Protein AF-0000000080321547 (afdb_homodimer)

Solvent-accessible surface area (backbone atoms only — not comparable to full-atom values): 13931 Å² total; per-residue (Å²): 116,71,63,66,52,48,57,56,49,48,51,50,41,51,53,38,43,74,72,59,20,38,50,45,37,37,44,53,57,78,66,74,83,50,62,57,39,46,29,43,34,13,52,46,83,52,36,40,28,28,42,71,49,80,40,79,66,74,61,47,76,42,50,41,68,59,52,48,34,37,42,53,39,10,60,38,35,50,32,43,44,32,38,34,40,32,38,67,98,50,69,59,24,38,32,48,70,86,73,50,41,78,50,96,67,25,30,35,43,37,81,90,49,47,79,74,27,30,42,67,73,52,58,64,43,52,62,60,53,68,76,100,116,72,62,66,52,48,57,55,50,49,51,50,41,52,52,39,42,75,72,59,20,38,52,46,36,37,44,53,57,77,66,73,82,49,62,56,39,46,31,43,34,12,52,47,81,54,36,39,28,29,42,72,48,77,38,79,65,74,61,46,76,42,49,40,66,59,53,49,35,39,43,53,38,12,61,37,35,50,32,42,43,31,39,35,41,32,38,69,99,49,69,59,24,36,33,49,71,86,74,50,40,79,51,96,68,24,31,34,43,37,81,89,48,46,80,73,27,28,43,68,72,52,58,65,42,51,63,58,53,70,74,99

InterPro domains:
  IPR002732 Holliday junction resolvase Hjc [PF01870] (7-98)
  IPR011335 Restriction endonuclease type II-like [SSF52980] (5-98)
  IPR011856 tRNA endonuclease-like domain superfamily [G3DSA:3.40.1350.10] (1-132)
  IPR014428 Crossover junction endodeoxyribonuclease Hjc, archaeal [MF_01490] (1-132)
  IPR014428 Crossover junction endodeoxyribonuclease Hjc, archaeal [NF040854] (1-131)
  IPR014428 Crossover junction endodeoxyribonuclease Hjc, archaeal [PIRSF004985] (1-130)
  IPR014428 Crossover junction endodeoxyribonuclease Hjc, archaeal [PTHR39651] (2-131)
  IPR014428 Crossover junction endodeoxyribonuclease Hjc, archaeal [cd00523] (1-109)

Nearest PDB structures (foldseek):
  2wcz-assembly1_A  TM=9.826E-01  e=3.244E-17  Archaeoglobus fulgidus
  2wcw-assembly2_C  TM=9.677E-01  e=1.811E-16  Archaeoglobus fulgidus
  2wcw-assembly1_B  TM=9.809E-01  e=4.101E-15  Archaeoglobus fulgidus
  2wcz-assembly1_B  TM=9.863E-01  e=4.101E-15  Archaeoglobus fulgidus
  2eo0-assembly2_A  TM=8.687E-01  e=7.444E-11  Sulfurisphaera tokodaii str. 7

Secondary structure (DSSP, 8-state):
-HHHHHHHHHHHHHHHHHTT-EEEEBTTTTTSSS---SEEEE-SS-EEEEEEEEESSSPEEEEHHHHHHHHHHHHHHT-EEEEEEEETTS--EEEEGGGSEE-SSEEEE-HHHHTTSBPHHHHHHHHHHHT-/-HHHHHHHHHHHHHHHHHTT-EEEEBTTTTTSSS---SEEEE-SS-EEEEEEEEESSSPEEEEHHHHHHHHHHHHHHT-EEEEEEEETTS--EEEEGGGSEE-SSEEEE-HHHHTTSBPHHHHHHHHHHHT-

Radius of gyration: 19.24 Å; Cα contacts (8 Å, |Δi|>4): 500; chains: 2; bounding box: 36×57×46 Å

pLDDT: mean 90.53, std 13.88, range [32.72, 98.62]

Organism: NCBI:txid113653

Foldseek 3Di:
DVVVVVVVLVVVCVVLVVVQKHKDADPCQVHPPAQAAGMWIDNPQAIEREHEDEDAADKDDDFQVNQVRQVVVCVVVVHFYWYWYHYPPDAIFIDGPVLFDADPGHTIDGPVRRVVGDHPVCVVCVVVVVVD/DVVVVVVVLVVVCVVLVVVQKHKDADPCQVHPPAQAAGMWIDNPQAIEREHEDEDAADKDDDFQVNQVRQVVVCVVVVHFYWYWYHYPPDAIFIDGPVLFDADPGHTIDGPVRRVVGDHPVCVVCVVVVVVD

Structure (mmCIF, N/CA/C/O backbone):
data_AF-0000000080321547-model_v1
#
loop_
_entity.id
_entity.type
_entity.pdbx_description
1 polymer 'Crossover junction endodeoxyribonuclease Hjc'
#
loop_
_atom_site.group_PDB
_atom_site.id
_atom_site.type_symbol
_atom_site.label_atom_id
_atom_site.label_alt_id
_atom_site.label_comp_id
_atom_site.label_asym_id
_atom_site.label_entity_id
_atom_site.label_seq_id
_atom_site.pdbx_PDB_ins_code
_atom_site.Cartn_x
_atom_site.Cartn_y
_atom_site.Cartn_z
_atom_site.occupancy
_atom_site.B_iso_or_equiv
_atom_site.auth_seq_id
_atom_site.auth_comp_id
_atom_site.auth_asym_id
_atom_site.auth_atom_id
_atom_site.pdbx_PDB_model_num
ATOM 1 N N . MET A 1 1 ? -14.477 17.516 -5.941 1 32.72 1 MET A N 1
ATOM 2 C CA . MET A 1 1 ? -13.68 17.453 -4.715 1 32.72 1 MET A CA 1
ATOM 3 C C . MET A 1 1 ? -12.773 16.234 -4.703 1 32.72 1 MET A C 1
ATOM 5 O O . MET A 1 1 ? -11.617 16.312 -4.281 1 32.72 1 MET A O 1
ATOM 9 N N . LYS A 1 2 ? -13.164 15.109 -5.328 1 50.62 2 LYS A N 1
ATOM 10 C CA . LYS A 1 2 ? -12.438 13.844 -5.398 1 50.62 2 LYS A CA 1
ATOM 11 C C . LYS A 1 2 ? -11.203 13.969 -6.281 1 50.62 2 LYS A C 1
ATOM 13 O O . LYS A 1 2 ? -10.117 13.516 -5.91 1 50.62 2 LYS A O 1
ATOM 18 N N . ARG A 1 3 ? -11.406 14.695 -7.184 1 52.16 3 ARG A N 1
ATOM 19 C CA . ARG A 1 3 ? -10.391 14.812 -8.227 1 52.16 3 ARG A CA 1
ATOM 20 C C . ARG A 1 3 ? -9.203 15.648 -7.746 1 52.16 3 ARG A C 1
ATOM 22 O O . ARG A 1 3 ? -8.055 15.336 -8.047 1 52.16 3 ARG A O 1
ATOM 29 N N . LYS A 1 4 ? -9.516 16.812 -7.121 1 53.19 4 LYS A N 1
ATOM 30 C CA . LYS A 1 4 ? -8.445 17.688 -6.621 1 53.19 4 LYS A CA 1
ATOM 31 C C . LYS A 1 4 ? -7.562 16.938 -5.621 1 53.19 4 LYS A C 1
ATOM 33 O O . LYS A 1 4 ? -6.34 17.094 -5.641 1 53.19 4 LYS A O 1
ATOM 38 N N . GLY A 1 5 ? -8.094 16.047 -4.965 1 68 5 GLY A N 1
ATOM 39 C CA . GLY A 1 5 ? -7.363 15.25 -3.998 1 68 5 GLY A CA 1
ATOM 40 C C . GLY A 1 5 ? -6.383 14.289 -4.641 1 68 5 GLY A C 1
ATOM 41 O O . GLY A 1 5 ? -5.258 14.125 -4.16 1 68 5 GLY A O 1
ATOM 42 N N . ILE A 1 6 ? -6.738 14.016 -5.887 1 74.5 6 ILE A N 1
ATOM 43 C CA . ILE A 1 6 ? -5.91 13.023 -6.559 1 74.5 6 ILE A CA 1
ATOM 44 C C . ILE A 1 6 ? -4.621 13.672 -7.059 1 74.5 6 ILE A C 1
ATOM 46 O O . ILE A 1 6 ? -3.543 13.078 -6.973 1 74.5 6 ILE A O 1
ATOM 50 N N . ARG A 1 7 ? -4.637 14.875 -7.488 1 83.5 7 ARG A N 1
ATOM 51 C CA . ARG A 1 7 ? -3.461 15.57 -8 1 83.5 7 ARG A CA 1
ATOM 52 C C . ARG A 1 7 ? -2.422 15.773 -6.906 1 83.5 7 ARG A C 1
ATOM 54 O O . ARG A 1 7 ? -1.23 15.547 -7.125 1 83.5 7 ARG A O 1
ATOM 61 N N . PHE A 1 8 ? -2.939 16.188 -5.793 1 88.19 8 PHE A N 1
ATOM 62 C CA . PHE A 1 8 ? -2.016 16.469 -4.699 1 88.19 8 PHE A CA 1
ATOM 63 C C . PHE A 1 8 ? -1.445 15.18 -4.133 1 88.19 8 PHE A C 1
ATOM 65 O O . PHE A 1 8 ? -0.29 15.133 -3.705 1 88.19 8 PHE A O 1
ATOM 72 N N . GLU A 1 9 ? -2.248 14.133 -4.211 1 88.31 9 GLU A N 1
ATOM 73 C CA . GLU A 1 9 ? -1.729 12.828 -3.799 1 88.31 9 GLU A CA 1
ATOM 74 C C . GLU A 1 9 ? -0.625 12.352 -4.742 1 88.31 9 GLU A C 1
ATOM 76 O O . GLU A 1 9 ? 0.383 11.805 -4.293 1 88.31 9 GLU A O 1
ATOM 81 N N . ARG A 1 10 ? -0.776 12.672 -5.953 1 89.88 10 ARG A N 1
ATOM 82 C CA . ARG A 1 10 ? 0.247 12.297 -6.922 1 89.88 10 ARG A CA 1
ATOM 83 C C . ARG A 1 10 ? 1.529 13.086 -6.703 1 89.88 10 ARG A C 1
ATOM 85 O O . ARG A 1 10 ? 2.631 12.555 -6.855 1 89.88 10 ARG A O 1
ATOM 92 N N . GLU A 1 11 ? 1.312 14.344 -6.398 1 91.56 11 GLU A N 1
ATOM 93 C CA . GLU A 1 11 ? 2.467 15.172 -6.066 1 91.56 11 GLU A CA 1
ATOM 94 C C . GLU A 1 11 ? 3.258 14.578 -4.906 1 91.56 11 GLU A C 1
ATOM 96 O O . GLU A 1 11 ? 4.488 14.531 -4.945 1 91.56 11 GLU A O 1
ATOM 101 N N . LEU A 1 12 ? 2.564 14.156 -3.932 1 94.19 12 LEU A N 1
ATOM 102 C CA . LEU A 1 12 ? 3.211 13.57 -2.764 1 94.19 12 LEU A CA 1
ATOM 103 C C . LEU A 1 12 ? 3.893 12.258 -3.123 1 94.19 12 LEU A C 1
ATOM 105 O O . LEU A 1 12 ? 5.004 11.984 -2.662 1 94.19 12 LEU A O 1
ATOM 109 N N . ILE A 1 13 ? 3.297 11.484 -3.967 1 95.38 13 ILE A N 1
ATOM 110 C CA . ILE A 1 13 ? 3.861 10.227 -4.426 1 95.38 13 ILE A CA 1
ATOM 111 C C . ILE A 1 13 ? 5.191 10.477 -5.129 1 95.38 13 ILE A C 1
ATOM 113 O O . ILE A 1 13 ? 6.191 9.812 -4.844 1 95.38 13 ILE A O 1
ATOM 117 N N . HIS A 1 14 ? 5.184 11.438 -5.953 1 95.44 14 HIS A N 1
ATOM 118 C CA . HIS A 1 14 ? 6.402 11.789 -6.668 1 95.44 14 HIS A CA 1
ATOM 119 C C . HIS A 1 14 ? 7.504 12.211 -5.703 1 95.44 14 HIS A C 1
ATOM 121 O O . HIS A 1 14 ? 8.656 11.797 -5.84 1 95.44 14 HIS A O 1
ATOM 127 N N . ALA A 1 15 ? 7.109 13.047 -4.781 1 95.56 15 ALA A N 1
ATOM 128 C CA . ALA A 1 15 ? 8.078 13.539 -3.809 1 95.56 15 ALA A CA 1
ATOM 129 C C . ALA A 1 15 ? 8.672 12.398 -2.992 1 95.56 15 ALA A C 1
ATOM 131 O O . ALA A 1 15 ? 9.875 12.391 -2.699 1 95.56 15 ALA A O 1
ATOM 132 N N . LEU A 1 16 ? 7.887 11.453 -2.619 1 96.38 16 LEU A N 1
ATOM 133 C CA . LEU A 1 16 ? 8.344 10.312 -1.834 1 96.38 16 LEU A CA 1
ATOM 134 C C . LEU A 1 16 ? 9.312 9.453 -2.641 1 96.38 16 LEU A C 1
ATOM 136 O O . LEU A 1 16 ? 10.375 9.07 -2.141 1 96.38 16 LEU A O 1
ATOM 140 N N . TRP A 1 17 ? 9 9.211 -3.867 1 96.56 17 TRP A N 1
ATOM 141 C CA . TRP A 1 17 ? 9.891 8.453 -4.738 1 96.56 17 TRP A CA 1
ATOM 142 C C . TRP A 1 17 ? 11.219 9.172 -4.93 1 96.56 17 TRP A C 1
ATOM 144 O O . TRP A 1 17 ? 12.281 8.555 -4.914 1 96.56 17 TRP A O 1
ATOM 154 N N . ASP A 1 18 ? 11.117 10.477 -5.062 1 96.06 18 ASP A N 1
ATOM 155 C CA . ASP A 1 18 ? 12.32 11.281 -5.23 1 96.06 18 ASP A CA 1
ATOM 156 C C . ASP A 1 18 ? 13.219 11.195 -4 1 96.06 18 ASP A C 1
ATOM 158 O O . ASP A 1 18 ? 14.438 11.367 -4.098 1 96.06 18 ASP A O 1
ATOM 162 N N . GLU A 1 19 ? 12.609 10.906 -2.879 1 95.69 19 GLU A N 1
ATOM 163 C CA . GLU A 1 19 ? 13.352 10.812 -1.626 1 95.69 19 GLU A CA 1
ATOM 164 C C . GLU A 1 19 ? 13.773 9.375 -1.338 1 95.69 19 GLU A C 1
ATOM 166 O O . GLU A 1 19 ? 14.24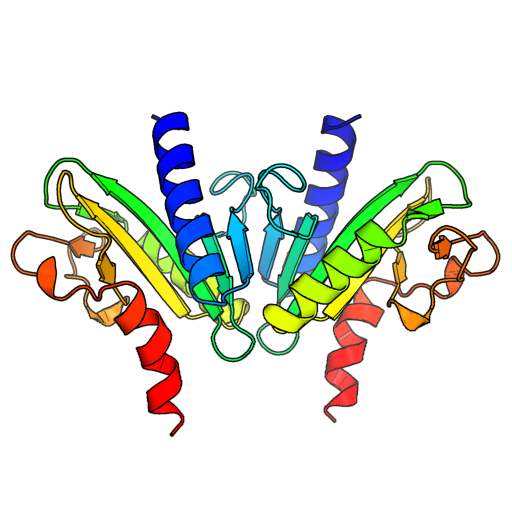2 9.07 -0.239 1 95.69 19 GLU A O 1
ATOM 171 N N . GLY A 1 20 ? 13.469 8.438 -2.289 1 95.38 20 GLY A N 1
ATOM 172 C CA . GLY A 1 20 ? 13.953 7.07 -2.162 1 95.38 20 GLY A CA 1
ATOM 173 C C . GLY A 1 20 ? 12.953 6.141 -1.507 1 95.38 20 GLY A C 1
ATOM 174 O O . GLY A 1 20 ? 13.312 5.059 -1.041 1 95.38 20 GLY A O 1
ATOM 175 N N . PHE A 1 21 ? 11.734 6.609 -1.396 1 97.19 21 PHE A N 1
ATOM 176 C CA . PHE A 1 21 ? 10.672 5.754 -0.881 1 97.19 21 PHE A CA 1
ATOM 177 C C . PHE A 1 21 ? 9.828 5.191 -2.021 1 97.19 21 PHE A C 1
ATOM 179 O O . PHE A 1 21 ? 9.422 5.93 -2.922 1 97.19 21 PHE A O 1
ATOM 186 N N . ALA A 1 22 ? 9.625 3.906 -2.012 1 97.56 22 ALA A N 1
ATOM 187 C CA . ALA A 1 22 ? 8.531 3.385 -2.834 1 97.56 22 ALA A CA 1
ATOM 188 C C . ALA A 1 22 ? 7.176 3.754 -2.244 1 97.56 22 ALA A C 1
ATOM 190 O O . ALA A 1 22 ? 6.977 3.676 -1.028 1 97.56 22 ALA A O 1
ATOM 191 N N . ALA A 1 23 ? 6.277 4.1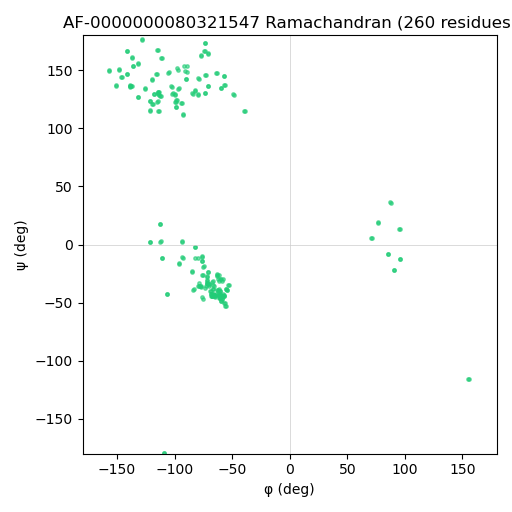76 -3.09 1 97.12 23 ALA A N 1
ATOM 192 C CA . ALA A 1 23 ? 5.004 4.691 -2.588 1 97.12 23 ALA A CA 1
ATOM 193 C C . ALA A 1 23 ? 3.863 4.363 -3.547 1 97.12 23 ALA A C 1
ATOM 195 O O . ALA A 1 23 ? 4.043 4.379 -4.766 1 97.12 23 ALA A O 1
ATOM 196 N N . ILE A 1 24 ? 2.682 4.082 -2.941 1 95.81 24 ILE A N 1
ATOM 197 C CA . ILE A 1 24 ? 1.495 3.857 -3.76 1 95.81 24 ILE A CA 1
ATOM 198 C C . ILE A 1 24 ? 0.304 4.598 -3.154 1 95.81 24 ILE A C 1
ATOM 200 O O . ILE A 1 24 ? 0.281 4.867 -1.952 1 95.81 24 ILE A O 1
ATOM 204 N N . ARG A 1 25 ? -0.615 4.922 -4.055 1 94.75 25 ARG A N 1
ATOM 205 C CA . ARG A 1 25 ? -1.909 5.426 -3.605 1 94.75 25 ARG A CA 1
ATOM 206 C C . ARG A 1 25 ? -2.902 4.285 -3.408 1 94.75 25 ARG A C 1
ATOM 208 O O . ARG A 1 25 ? -2.945 3.348 -4.211 1 94.75 25 ARG A O 1
ATOM 215 N N . SER A 1 26 ? -3.695 4.422 -2.406 1 93.19 26 SER A N 1
ATOM 216 C CA . SER A 1 26 ? -4.723 3.42 -2.148 1 93.19 26 SER A CA 1
ATOM 217 C C . SER A 1 26 ? -5.93 3.615 -3.062 1 93.19 26 SER A C 1
ATOM 219 O O . SER A 1 26 ? -6.449 4.727 -3.178 1 93.19 26 SER A O 1
ATOM 221 N N . ALA A 1 27 ? -6.301 2.498 -3.703 1 87.88 27 ALA A N 1
ATOM 222 C CA . ALA A 1 27 ? -7.539 2.535 -4.473 1 87.88 27 ALA A CA 1
ATOM 223 C C . ALA A 1 27 ? -8.75 2.32 -3.572 1 87.88 27 ALA A C 1
ATOM 225 O O . ALA A 1 27 ? -8.789 1.366 -2.793 1 87.88 27 ALA A O 1
ATOM 226 N N . GLY A 1 28 ? -9.695 3.109 -3.713 1 74.62 28 GLY A N 1
ATOM 227 C CA . GLY A 1 28 ? -10.945 2.928 -2.992 1 74.62 28 GLY A CA 1
ATOM 228 C C . GLY A 1 28 ? -10.859 3.348 -1.536 1 74.62 28 GLY A C 1
ATOM 229 O O . GLY A 1 28 ? -11.562 2.797 -0.685 1 74.62 28 GLY A O 1
ATOM 230 N N . SER A 1 29 ? -9.922 4.113 -1.23 1 63.69 29 SER A N 1
ATOM 231 C CA . SER A 1 29 ? -9.812 4.633 0.129 1 63.69 29 SER A CA 1
ATOM 232 C C . SER A 1 29 ? -11.188 5 0.688 1 63.69 29 SER A C 1
ATOM 234 O O . SER A 1 29 ? -11.961 5.703 0.036 1 63.69 29 SER A O 1
ATOM 236 N N . GLY A 1 30 ? -11.594 4.316 1.674 1 61.47 30 GLY A N 1
ATOM 237 C CA . GLY A 1 30 ? -12.867 4.578 2.33 1 61.47 30 GLY A CA 1
ATOM 238 C C . GLY A 1 30 ? -13.992 3.699 1.818 1 61.47 30 GLY A C 1
ATOM 239 O O . GLY A 1 30 ? -15.062 3.625 2.436 1 61.47 30 GLY A O 1
ATOM 240 N N . SER A 1 31 ? -13.68 2.998 0.639 1 68 31 SER A N 1
ATOM 241 C CA . SER A 1 31 ? -14.812 2.283 0.061 1 68 31 SER A CA 1
ATOM 242 C C . SER A 1 31 ? -14.641 0.773 0.187 1 68 31 SER A C 1
ATOM 244 O O . SER A 1 31 ? -15.57 0.011 -0.062 1 68 31 SER A O 1
ATOM 246 N N . SER A 1 32 ? -13.523 0.263 0.535 1 68.88 32 SER A N 1
ATOM 247 C CA . SER A 1 32 ? -13.219 -1.164 0.545 1 68.88 32 SER A CA 1
ATOM 248 C C . SER A 1 32 ? -13.859 -1.857 1.742 1 68.88 32 SER A C 1
ATOM 250 O O . SER A 1 32 ? -13.977 -3.084 1.768 1 68.88 32 SER A O 1
ATOM 252 N N . GLY A 1 33 ? -14.32 -1.104 2.711 1 84.69 33 GLY A N 1
ATOM 253 C CA . GLY A 1 33 ? -14.812 -1.657 3.961 1 84.69 33 GLY A CA 1
ATOM 254 C C . GLY A 1 33 ? -13.719 -1.904 4.98 1 84.69 33 GLY A C 1
ATOM 255 O O . GLY A 1 33 ? -14 -2.318 6.109 1 84.69 33 GLY A O 1
ATOM 256 N N . TYR A 1 34 ? -12.484 -1.727 4.496 1 93.31 34 TYR A N 1
ATOM 257 C CA . TYR A 1 34 ? -11.344 -1.855 5.398 1 93.31 34 TYR A CA 1
ATOM 258 C C . TYR A 1 34 ? -10.609 -0.529 5.539 1 93.31 34 TYR A C 1
ATOM 260 O O . TYR A 1 34 ? -10.602 0.29 4.617 1 93.31 34 TYR A O 1
ATOM 268 N N . PRO A 1 35 ? -10.078 -0.328 6.711 1 94.62 35 PRO A N 1
ATOM 269 C CA . PRO A 1 35 ? -9.258 0.875 6.863 1 94.62 35 PRO A CA 1
ATOM 270 C C . PRO A 1 35 ? -8.109 0.934 5.859 1 94.62 35 PRO A C 1
ATOM 272 O O . PRO A 1 35 ? -7.504 -0.095 5.539 1 94.62 35 PRO A O 1
ATOM 275 N N . SER A 1 36 ? -7.879 2.035 5.297 1 95.19 36 SER A N 1
ATOM 276 C CA . SER A 1 36 ? -6.77 2.248 4.371 1 95.19 36 SER A CA 1
ATOM 277 C C . SER A 1 36 ? -6.297 3.697 4.402 1 95.19 36 SER A C 1
ATOM 279 O O . SER A 1 36 ? -7.109 4.621 4.453 1 95.19 36 SER A O 1
ATOM 281 N N . PRO A 1 37 ? -5.035 3.896 4.41 1 96.88 37 PRO A N 1
ATOM 282 C CA . PRO A 1 37 ? -4.527 5.254 4.199 1 96.88 37 PRO A CA 1
ATOM 283 C C . PRO A 1 37 ? -4.66 5.715 2.748 1 96.88 37 PRO A C 1
ATOM 285 O O . PRO A 1 37 ? -5.059 4.93 1.883 1 96.88 37 PRO A O 1
ATOM 288 N N . ASP A 1 38 ? -4.348 6.965 2.539 1 95.25 38 ASP A N 1
ATOM 289 C CA . ASP A 1 38 ? -4.34 7.477 1.172 1 95.25 38 ASP A CA 1
ATOM 290 C C . ASP A 1 38 ? -3.084 7.031 0.426 1 95.25 38 ASP A C 1
ATOM 292 O O . ASP A 1 38 ? -3.137 6.742 -0.771 1 95.25 38 ASP A O 1
ATOM 296 N N . ILE A 1 39 ? -1.988 6.984 1.175 1 96.38 39 ILE A N 1
ATOM 297 C CA . ILE A 1 39 ? -0.687 6.668 0.595 1 96.38 39 ILE A CA 1
ATOM 298 C C . ILE A 1 39 ? 0.078 5.73 1.523 1 96.38 39 ILE A C 1
ATOM 300 O O . ILE A 1 39 ? 0.075 5.914 2.744 1 96.38 39 ILE A O 1
ATOM 304 N N . LEU A 1 40 ? 0.672 4.77 1.014 1 97.69 40 LEU A N 1
ATOM 305 C CA . LEU A 1 40 ? 1.637 3.92 1.701 1 97.69 40 LEU A CA 1
ATOM 306 C C . LEU A 1 40 ? 3.027 4.07 1.093 1 97.69 40 LEU A C 1
ATOM 308 O O . LEU A 1 40 ? 3.182 4.035 -0.13 1 97.69 40 LEU A O 1
ATOM 312 N N . ALA A 1 41 ? 4.023 4.285 1.95 1 97.81 41 ALA A N 1
ATOM 313 C CA . ALA A 1 41 ? 5.383 4.523 1.469 1 97.81 41 ALA A CA 1
ATOM 314 C C . ALA A 1 41 ? 6.41 3.832 2.363 1 97.81 41 ALA A C 1
ATOM 316 O O . ALA A 1 41 ? 6.227 3.756 3.58 1 97.81 41 ALA A O 1
ATOM 317 N N . SER A 1 42 ? 7.496 3.383 1.796 1 98.12 42 SER A N 1
ATOM 318 C CA . SER A 1 42 ? 8.547 2.727 2.57 1 98.12 42 SER A CA 1
ATOM 319 C C . SER A 1 42 ? 9.891 2.809 1.857 1 98.12 42 SER A C 1
ATOM 321 O O . SER A 1 42 ? 9.945 2.82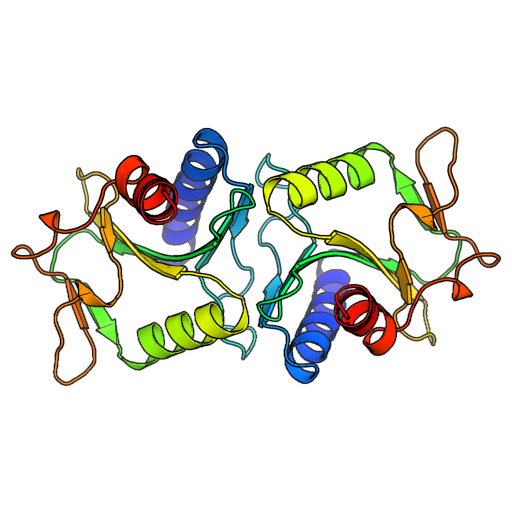4 0.626 1 98.12 42 SER A O 1
ATOM 323 N N . ASN A 1 43 ? 10.922 2.848 2.652 1 97.06 43 ASN A N 1
ATOM 324 C CA . ASN A 1 43 ? 12.273 2.715 2.107 1 97.06 43 ASN A CA 1
ATOM 325 C C . ASN A 1 43 ? 12.93 1.409 2.545 1 97.06 43 ASN A C 1
ATOM 327 O O . ASN A 1 43 ? 14.156 1.3 2.557 1 97.06 43 ASN A O 1
ATOM 331 N N . GLY A 1 44 ? 12.086 0.476 3.008 1 96.31 44 GLY A N 1
ATOM 332 C CA . GLY A 1 44 ? 12.602 -0.804 3.465 1 96.31 44 GLY A CA 1
ATOM 333 C C . GLY A 1 44 ? 12.945 -0.817 4.941 1 96.31 44 GLY A C 1
ATOM 334 O O . GLY A 1 44 ? 13.016 -1.883 5.559 1 96.3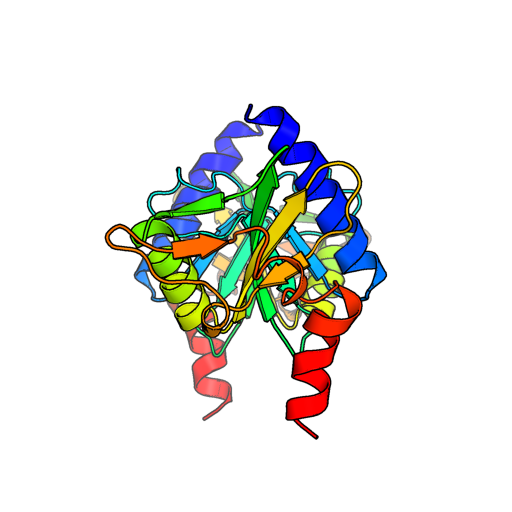1 44 GLY A O 1
ATOM 335 N N . LYS A 1 45 ? 13.172 0.321 5.52 1 94.62 45 LYS A N 1
ATOM 336 C CA . LYS A 1 45 ? 13.477 0.453 6.941 1 94.62 45 LYS A CA 1
ATOM 337 C C . LYS A 1 45 ? 12.297 1.032 7.711 1 94.62 45 LYS A C 1
ATOM 339 O O . LYS A 1 45 ? 11.961 0.559 8.797 1 94.62 45 LYS A O 1
ATOM 344 N N . ILE A 1 46 ? 11.688 2.064 7.086 1 95.38 46 ILE A N 1
ATOM 345 C CA . ILE A 1 46 ? 10.539 2.715 7.695 1 95.38 46 ILE A CA 1
ATOM 346 C C . ILE A 1 46 ? 9.367 2.717 6.711 1 95.38 46 ILE A C 1
ATOM 348 O O . ILE A 1 46 ? 9.547 2.979 5.52 1 95.38 46 ILE A O 1
ATOM 352 N N . THR A 1 47 ? 8.234 2.369 7.211 1 97.88 47 THR A N 1
ATOM 353 C CA . THR A 1 47 ? 7.008 2.41 6.43 1 97.88 47 THR A CA 1
ATOM 354 C C . THR A 1 47 ? 6.047 3.459 6.98 1 97.88 47 THR A C 1
ATOM 356 O O . THR A 1 47 ? 5.809 3.514 8.188 1 97.88 47 THR A O 1
ATOM 359 N N . LEU A 1 48 ? 5.52 4.305 6.102 1 98.31 48 LEU A N 1
ATOM 360 C CA . LEU A 1 48 ? 4.582 5.352 6.492 1 98.31 48 LEU A CA 1
ATOM 361 C C . LEU A 1 48 ? 3.203 5.102 5.891 1 98.31 48 LEU A C 1
ATOM 363 O O . LEU A 1 48 ? 3.086 4.789 4.703 1 98.31 48 LEU A O 1
ATOM 367 N N . ALA A 1 49 ? 2.191 5.133 6.68 1 98.25 49 ALA A N 1
ATOM 368 C CA . ALA A 1 49 ? 0.804 5.246 6.238 1 98.25 49 ALA A CA 1
ATOM 369 C C . ALA A 1 49 ? 0.307 6.684 6.348 1 98.25 49 ALA A C 1
ATOM 371 O O . ALA A 1 49 ? 0.163 7.215 7.449 1 98.25 49 ALA A O 1
ATOM 372 N N . ILE A 1 50 ? -0.048 7.242 5.207 1 97.94 50 ILE A N 1
ATOM 373 C CA . ILE A 1 50 ? -0.228 8.688 5.184 1 97.94 50 ILE A CA 1
ATOM 374 C C . ILE A 1 50 ? -1.67 9.023 4.805 1 97.94 50 ILE A C 1
ATOM 376 O O . ILE A 1 50 ? -2.17 8.562 3.777 1 97.94 50 ILE A O 1
ATOM 380 N N . GLU A 1 51 ? -2.328 9.719 5.68 1 97.12 51 GLU A N 1
ATOM 381 C CA . GLU A 1 51 ? -3.59 10.375 5.355 1 97.12 51 GLU A CA 1
ATOM 382 C C . GLU A 1 51 ? -3.357 11.812 4.898 1 97.12 51 GLU A C 1
ATOM 384 O O . GLU A 1 51 ? -2.932 12.664 5.688 1 97.12 51 GLU A O 1
ATOM 389 N N . ALA A 1 52 ? -3.611 12.078 3.656 1 96.06 52 ALA A N 1
ATOM 390 C CA . ALA A 1 52 ? -3.281 13.375 3.066 1 96.06 52 ALA A CA 1
ATOM 391 C C . ALA A 1 52 ? -4.527 14.242 2.92 1 96.06 52 ALA A C 1
ATOM 393 O O . ALA A 1 52 ? -5.594 13.75 2.549 1 96.06 52 ALA A O 1
ATOM 394 N N . LYS A 1 53 ? -4.406 15.516 3.275 1 94.62 53 LYS A N 1
ATOM 395 C CA . LYS A 1 53 ? -5.484 16.484 3.131 1 94.62 53 LYS A CA 1
ATOM 396 C C . LYS A 1 53 ? -4.953 17.812 2.598 1 94.62 53 LYS A C 1
ATOM 398 O O . LYS A 1 53 ? -3.871 18.266 2.988 1 94.62 53 LYS A O 1
ATOM 403 N N . VAL A 1 54 ? -5.648 18.375 1.688 1 94.25 54 VAL A N 1
AT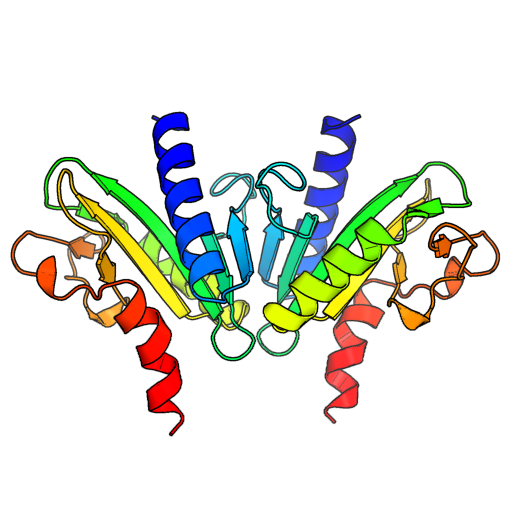OM 404 C CA . VAL A 1 54 ? -5.355 19.719 1.199 1 94.25 54 VAL A CA 1
ATOM 405 C C . VAL A 1 54 ? -6.48 20.672 1.599 1 94.25 54 VAL A C 1
ATOM 407 O O . VAL A 1 54 ? -7.656 20.375 1.396 1 94.25 54 VAL A O 1
ATOM 410 N N . ARG A 1 55 ? -6.055 21.734 2.211 1 94.75 55 ARG A N 1
ATOM 411 C CA . ARG A 1 55 ? -7.027 22.719 2.656 1 94.75 55 ARG A CA 1
ATOM 412 C C . ARG A 1 55 ? -6.594 24.125 2.246 1 94.75 55 ARG A C 1
ATOM 414 O O . ARG A 1 55 ? -5.406 24.375 2.027 1 94.75 55 ARG A O 1
ATOM 421 N N . GLU A 1 56 ? -7.539 24.984 2.152 1 94.81 56 GLU A N 1
ATOM 422 C CA . GLU A 1 56 ? -7.234 26.391 1.898 1 94.81 56 GLU A CA 1
ATOM 423 C C . GLU A 1 56 ? -6.902 27.125 3.193 1 94.81 56 GLU A C 1
ATOM 425 O O . GLU A 1 56 ? -6.055 28.016 3.205 1 94.81 56 GLU A O 1
ATOM 430 N N . LYS A 1 57 ? -7.645 26.766 4.234 1 94.31 57 LYS A N 1
ATOM 431 C CA . LYS A 1 57 ? -7.488 27.469 5.504 1 94.31 57 LYS A CA 1
ATOM 432 C C . LYS A 1 57 ? -7.477 26.484 6.676 1 94.31 57 LYS A C 1
ATOM 434 O O . LYS A 1 57 ? -7.883 25.344 6.531 1 94.31 57 LYS A O 1
ATOM 439 N N . LEU A 1 58 ? -6.957 26.953 7.812 1 95.69 58 LEU A N 1
ATOM 440 C CA . LEU A 1 58 ? -6.957 26.234 9.086 1 95.69 58 LEU A CA 1
ATOM 441 C C . LEU A 1 58 ? -8.109 26.703 9.969 1 95.69 58 LEU A C 1
ATOM 443 O O . LEU A 1 58 ? -8.648 27.797 9.773 1 95.69 58 LEU A O 1
ATOM 447 N N . PRO A 1 59 ? -8.641 25.969 10.828 1 97.5 59 PRO A N 1
ATOM 448 C CA . PRO A 1 59 ? -8.133 24.672 11.289 1 97.5 59 PRO A CA 1
ATOM 449 C C . PRO A 1 59 ? -8.656 23.516 10.453 1 97.5 59 PRO A C 1
ATOM 451 O O . PRO A 1 59 ? -9.688 23.625 9.797 1 97.5 59 PRO A O 1
ATOM 454 N N . LEU A 1 60 ? -7.82 22.406 10.445 1 97.5 60 LEU A N 1
ATOM 455 C CA . LEU A 1 60 ? -8.297 21.109 9.969 1 97.5 60 LEU A CA 1
ATOM 456 C C . LEU A 1 60 ? -8.797 20.266 11.125 1 97.5 60 LEU A C 1
ATOM 458 O O . LEU A 1 60 ? -8.055 20 12.07 1 97.5 60 LEU A O 1
ATOM 462 N N . TYR A 1 61 ? -10.031 19.859 11.062 1 98.12 61 TYR A N 1
ATOM 463 C CA . TYR A 1 61 ? -10.562 18.906 12.023 1 98.12 61 TYR A CA 1
ATOM 464 C C . TYR A 1 61 ? -10.516 17.484 11.469 1 98.12 61 TYR A C 1
ATOM 466 O O . TYR A 1 61 ? -10.859 17.266 10.312 1 98.12 61 TYR A O 1
ATOM 474 N N . ILE A 1 62 ? -10.078 16.578 12.234 1 97.88 62 ILE A N 1
ATOM 475 C CA . ILE A 1 62 ? -10.008 15.172 11.852 1 97.88 62 ILE A CA 1
ATOM 476 C C . ILE A 1 62 ? -10.828 14.328 12.828 1 97.88 62 ILE A C 1
ATOM 478 O O . ILE A 1 62 ? -10.516 14.25 14.016 1 97.88 62 ILE A O 1
ATOM 482 N N . PRO A 1 63 ? -11.852 13.719 12.367 1 97.56 63 PRO A N 1
ATOM 483 C CA . PRO A 1 63 ? -12.656 12.883 13.258 1 97.56 63 PRO A CA 1
ATOM 484 C C . PRO A 1 63 ? -11.844 11.781 13.93 1 97.56 63 PRO A C 1
ATOM 486 O O . PRO A 1 63 ? -10.938 11.211 13.305 1 97.56 63 PRO A O 1
ATOM 489 N N . ALA A 1 64 ? -12.164 11.469 15.109 1 97.94 64 ALA A N 1
ATOM 490 C CA . ALA A 1 64 ? -11.469 10.438 15.883 1 97.94 64 ALA A CA 1
ATOM 491 C C . ALA A 1 64 ? -11.438 9.117 15.117 1 97.94 64 ALA A C 1
ATOM 493 O O . ALA A 1 64 ? -10.422 8.406 15.141 1 97.94 64 ALA A O 1
ATOM 494 N N . GLU A 1 65 ? -12.516 8.812 14.461 1 96.94 65 GLU A N 1
ATOM 495 C CA . GLU A 1 65 ? -12.641 7.547 13.75 1 96.94 65 GLU A CA 1
ATOM 496 C C . GLU A 1 65 ? -11.594 7.438 12.641 1 96.94 65 GLU A C 1
ATOM 498 O O . GLU A 1 65 ? -11.016 6.367 12.422 1 96.94 65 GLU A O 1
ATOM 503 N N . LYS A 1 66 ? -11.336 8.531 11.969 1 96.25 66 LYS A N 1
ATOM 504 C CA . LYS A 1 66 ? -10.352 8.539 10.891 1 96.25 66 LYS A CA 1
ATOM 505 C C . LYS A 1 66 ? -8.945 8.281 11.422 1 96.25 66 LYS A C 1
ATOM 507 O O . LYS A 1 66 ? -8.195 7.5 10.836 1 96.25 66 LYS A O 1
ATOM 512 N N . VAL A 1 67 ? -8.656 8.906 12.484 1 97.94 67 VAL A N 1
ATOM 513 C CA . VAL A 1 67 ? -7.348 8.703 13.102 1 97.94 67 VAL A CA 1
ATOM 514 C C . VAL A 1 67 ? -7.234 7.273 13.617 1 97.94 67 VAL A C 1
ATOM 516 O O . VAL A 1 67 ? -6.199 6.625 13.445 1 97.94 67 VAL A O 1
ATOM 519 N N . ARG A 1 68 ? -8.289 6.789 14.242 1 97.5 68 ARG A N 1
ATOM 520 C CA . ARG A 1 68 ? -8.305 5.426 14.758 1 97.5 68 ARG A CA 1
ATOM 521 C C . ARG A 1 68 ? -8.062 4.414 13.641 1 97.5 68 ARG A C 1
ATOM 523 O O . ARG A 1 68 ? -7.285 3.473 13.805 1 97.5 68 ARG A O 1
ATOM 530 N N . GLU A 1 69 ? -8.719 4.641 12.562 1 97.06 69 GLU A N 1
ATOM 531 C CA . GLU A 1 69 ? -8.562 3.738 11.422 1 97.06 69 GLU A CA 1
ATOM 532 C C . GLU A 1 69 ? -7.137 3.764 10.891 1 97.06 69 GLU A C 1
ATOM 534 O O . GLU A 1 69 ? -6.57 2.719 10.562 1 97.06 69 GLU A O 1
ATOM 539 N N . LEU A 1 70 ? -6.609 4.949 10.789 1 97.94 70 LEU A N 1
ATOM 540 C CA . LEU A 1 70 ? -5.234 5.09 10.32 1 97.94 70 LEU A CA 1
ATOM 541 C C . LEU A 1 70 ? -4.266 4.375 11.258 1 97.94 70 LEU A C 1
ATOM 543 O O . LEU A 1 70 ? -3.363 3.668 10.797 1 97.94 70 LEU A O 1
ATOM 547 N N . VAL A 1 71 ? -4.473 4.547 12.531 1 98.5 71 VAL A N 1
ATOM 548 C CA . VAL A 1 71 ? -3.607 3.943 13.531 1 98.5 71 VAL A CA 1
ATOM 549 C C . VAL A 1 71 ? -3.758 2.424 13.508 1 98.5 71 VAL A C 1
ATOM 551 O O . VAL A 1 71 ? -2.766 1.694 13.555 1 98.5 71 VAL A O 1
ATOM 554 N N . MET A 1 72 ? -4.977 1.987 13.43 1 97.88 72 MET A N 1
ATOM 555 C CA . MET A 1 72 ? -5.227 0.55 13.398 1 97.88 72 MET A CA 1
ATOM 556 C C . MET A 1 72 ? -4.543 -0.091 12.195 1 97.88 72 MET A C 1
ATOM 558 O O . MET A 1 72 ? -3.881 -1.122 12.328 1 97.88 72 MET A O 1
ATOM 562 N N . PHE A 1 73 ? -4.727 0.497 11.023 1 98.19 73 PHE A N 1
ATOM 563 C CA . PHE A 1 73 ? -4.062 0.009 9.82 1 98.19 73 PHE A CA 1
ATOM 564 C C . PHE A 1 73 ? -2.551 -0.016 10.008 1 98.19 73 PHE A C 1
ATOM 566 O O . PHE A 1 73 ? -1.896 -1.014 9.695 1 98.19 73 PHE A O 1
ATOM 573 N N . SER A 1 74 ? -2.09 1.064 10.453 1 98.62 74 SER A N 1
ATOM 574 C CA . SER A 1 74 ? -0.647 1.229 10.602 1 98.62 74 SER A CA 1
ATOM 575 C C . SER A 1 74 ? -0.064 0.175 11.539 1 98.62 74 SER A C 1
ATOM 577 O O . SER A 1 74 ? 0.965 -0.431 11.234 1 98.62 74 SER A O 1
ATOM 579 N N . ASN A 1 75 ? -0.718 -0.022 12.68 1 98.25 75 ASN A N 1
ATOM 580 C CA . ASN A 1 75 ? -0.249 -1.007 13.648 1 98.25 75 ASN A CA 1
ATOM 581 C C . ASN A 1 75 ? -0.231 -2.412 13.055 1 98.25 75 ASN A C 1
ATOM 583 O O . ASN A 1 75 ? 0.742 -3.15 13.219 1 98.25 75 ASN A O 1
ATOM 587 N N . LEU A 1 76 ? -1.224 -2.717 12.375 1 98 76 LEU A N 1
ATOM 588 C CA . LEU A 1 76 ? -1.314 -4.039 11.773 1 98 76 LEU A CA 1
ATOM 589 C C . LEU A 1 76 ? -0.275 -4.203 10.664 1 98 76 LEU A C 1
ATOM 591 O O . LEU A 1 76 ? 0.391 -5.238 10.586 1 98 76 LEU A O 1
ATOM 595 N N . PHE A 1 77 ? -0.106 -3.184 9.852 1 98.31 77 PHE A N 1
ATOM 596 C CA . PHE A 1 77 ? 0.77 -3.229 8.688 1 98.31 77 PHE A CA 1
ATOM 597 C C . PHE A 1 77 ? 2.232 -3.137 9.109 1 98.31 77 PHE A C 1
ATOM 599 O O . PHE A 1 77 ? 3.121 -3.588 8.383 1 98.31 77 PHE A O 1
ATOM 606 N N . GLY A 1 78 ? 2.447 -2.557 10.195 1 97.81 78 GLY A N 1
ATOM 607 C CA . GLY A 1 78 ? 3.803 -2.232 10.609 1 97.81 78 GLY A CA 1
ATOM 608 C C . GLY A 1 78 ? 4.281 -0.893 10.086 1 97.81 78 GLY A C 1
ATOM 609 O O . GLY A 1 78 ? 5.449 -0.749 9.711 1 97.81 78 GLY A O 1
ATOM 610 N N . ALA A 1 79 ? 3.391 0.078 10.016 1 98.31 79 ALA A N 1
ATOM 611 C CA . ALA A 1 79 ? 3.695 1.408 9.492 1 98.31 79 ALA A CA 1
ATOM 612 C C . ALA A 1 79 ? 3.559 2.469 10.586 1 98.31 79 ALA A C 1
ATOM 614 O O . ALA A 1 79 ? 3.086 2.178 11.688 1 98.31 79 ALA A O 1
ATOM 615 N N . LYS A 1 80 ? 4.047 3.598 10.273 1 98.12 80 LYS A N 1
ATOM 616 C CA . LYS A 1 80 ? 3.814 4.77 11.117 1 98.12 80 LYS A CA 1
ATOM 617 C C . LYS A 1 80 ? 2.682 5.625 10.555 1 98.12 80 LYS A C 1
ATOM 619 O O . LYS A 1 80 ? 2.703 6.012 9.383 1 98.12 80 LYS A O 1
ATOM 624 N N . PRO A 1 81 ? 1.687 5.859 11.406 1 98.5 81 PRO A N 1
ATOM 625 C CA . PRO A 1 81 ? 0.597 6.727 10.945 1 98.5 81 PRO A CA 1
ATOM 626 C C . PRO A 1 81 ? 0.999 8.195 10.891 1 98.5 81 PRO A C 1
ATOM 628 O O . PRO A 1 81 ? 1.539 8.734 11.859 1 98.5 81 PRO A O 1
ATOM 631 N N . VAL A 1 82 ? 0.73 8.82 9.766 1 98.31 82 VAL A N 1
ATOM 632 C CA . VAL A 1 82 ? 1.128 10.211 9.555 1 98.31 82 VAL A CA 1
ATOM 633 C C . VAL A 1 82 ? 0.003 10.969 8.852 1 98.31 82 VAL A C 1
ATOM 635 O O . VAL A 1 82 ? -0.615 10.453 7.918 1 98.31 82 VAL A O 1
ATOM 638 N N . ILE A 1 83 ? -0.274 12.133 9.289 1 98.25 83 ILE A N 1
ATOM 639 C CA . ILE A 1 83 ? -1.177 13.047 8.594 1 98.25 83 ILE A CA 1
ATOM 640 C C . ILE A 1 83 ? -0.367 14.055 7.789 1 98.25 83 ILE A C 1
ATOM 642 O O . ILE A 1 83 ? 0.526 14.719 8.328 1 98.25 83 ILE A O 1
ATOM 646 N N . ALA A 1 84 ? -0.599 14.102 6.566 1 98 84 ALA A N 1
ATOM 647 C CA . ALA A 1 84 ? 0.003 15.109 5.699 1 98 84 ALA A CA 1
ATOM 648 C C . ALA A 1 84 ? -0.994 16.219 5.371 1 98 84 ALA A C 1
ATOM 650 O O . ALA A 1 84 ? -2.127 15.945 4.969 1 98 84 ALA A O 1
ATOM 651 N N . LEU A 1 85 ? -0.605 17.422 5.543 1 97.44 85 LEU A N 1
ATOM 652 C CA . LEU A 1 85 ? -1.49 18.547 5.305 1 97.44 85 LEU A CA 1
ATOM 653 C C . LEU A 1 85 ? -0.802 19.609 4.445 1 97.44 85 LEU A C 1
ATOM 655 O O . LEU A 1 85 ? 0.325 20.016 4.738 1 97.44 85 LEU A O 1
ATOM 659 N N . LYS A 1 86 ? -1.45 19.953 3.432 1 95.75 86 LYS A N 1
ATOM 660 C CA . LYS A 1 86 ? -0.997 21.047 2.588 1 95.75 86 LYS A CA 1
ATOM 661 C C . LYS A 1 86 ? -1.982 22.219 2.629 1 95.75 86 LYS A C 1
ATOM 663 O O . LYS A 1 86 ? -3.178 22.031 2.389 1 95.75 86 LYS A O 1
ATOM 668 N N . ILE A 1 87 ? -1.492 23.359 2.998 1 94.88 87 ILE A N 1
ATOM 669 C CA . ILE A 1 87 ? -2.262 24.594 2.955 1 94.88 87 ILE A CA 1
ATOM 670 C C . ILE A 1 87 ? -1.807 25.438 1.771 1 94.88 87 ILE A C 1
ATOM 672 O O . ILE A 1 87 ? -0.632 25.422 1.396 1 94.88 87 ILE A O 1
ATOM 676 N N . LYS A 1 88 ? -2.729 26.156 1.26 1 89.25 88 LYS A N 1
ATOM 677 C CA . LYS A 1 88 ? -2.414 27 0.12 1 89.25 88 LYS A CA 1
ATOM 678 C C . LYS A 1 88 ? -1.154 27.828 0.381 1 89.25 88 LYS A C 1
ATOM 680 O O . LYS A 1 88 ? -1.009 28.422 1.448 1 89.25 88 LYS A O 1
ATOM 685 N N . LYS A 1 89 ? -0.211 27.797 -0.564 1 89.38 89 LYS A N 1
ATOM 686 C CA . LYS A 1 89 ? 1.019 28.594 -0.574 1 89.38 89 LYS A CA 1
ATOM 687 C C . LYS A 1 89 ? 1.988 28.109 0.501 1 89.38 89 LYS A C 1
ATOM 689 O O . LYS A 1 89 ? 2.932 28.812 0.856 1 89.38 89 LYS A O 1
ATOM 694 N N . GLU A 1 90 ? 1.696 27.062 1.166 1 91.88 90 GLU A N 1
ATOM 695 C CA . GLU A 1 90 ? 2.607 26.453 2.139 1 91.88 90 GLU A CA 1
ATOM 696 C C . GLU A 1 90 ? 3.123 25.109 1.656 1 91.88 90 GLU A C 1
ATOM 698 O O . GLU A 1 90 ? 2.539 24.5 0.755 1 91.88 90 GLU A O 1
ATOM 703 N N . LYS A 1 91 ? 4.215 24.672 2.234 1 92.44 91 LYS A N 1
ATOM 704 C CA . LYS A 1 91 ? 4.738 23.328 1.967 1 92.44 91 LYS A CA 1
ATOM 705 C C . LYS A 1 91 ? 3.939 22.266 2.713 1 92.44 91 LYS A C 1
ATOM 707 O O . LYS A 1 91 ? 3.221 22.578 3.664 1 92.44 91 LYS A O 1
ATOM 712 N N . TRP A 1 92 ? 4.086 21.062 2.283 1 95.75 92 TRP A N 1
ATOM 713 C CA . TRP A 1 92 ? 3.512 19.938 3.014 1 95.75 92 TRP A CA 1
ATOM 714 C C . TRP A 1 92 ? 4.07 19.875 4.43 1 95.75 92 TRP A C 1
ATOM 716 O O . TRP A 1 92 ? 5.273 20.047 4.637 1 95.75 92 TRP A O 1
ATOM 726 N N . ARG A 1 93 ? 3.189 19.672 5.34 1 97.44 93 ARG A N 1
ATOM 727 C CA . ARG A 1 93 ? 3.598 19.359 6.707 1 97.44 93 ARG A CA 1
ATOM 728 C C . ARG A 1 93 ? 3.072 18 7.141 1 97.44 93 ARG A C 1
ATOM 730 O O . ARG A 1 93 ? 1.936 17.641 6.828 1 97.44 93 ARG A O 1
ATOM 737 N N . PHE A 1 94 ? 3.875 17.312 7.855 1 98.19 94 PHE A N 1
ATOM 738 C CA . PHE A 1 94 ? 3.582 15.945 8.266 1 98.19 94 PHE A CA 1
ATOM 739 C C . PHE A 1 94 ? 3.49 15.844 9.781 1 98.19 94 PHE A C 1
ATOM 741 O O . PHE A 1 94 ? 4.391 16.297 10.5 1 98.19 94 PHE A O 1
ATOM 748 N N . PHE A 1 95 ? 2.43 15.266 10.219 1 98.12 95 PHE A N 1
ATOM 749 C CA . PHE A 1 95 ? 2.137 15.227 11.648 1 98.12 95 PHE A CA 1
ATOM 750 C C . PHE A 1 95 ? 2.025 13.789 12.141 1 98.12 95 PHE A C 1
ATOM 752 O O . PHE A 1 95 ? 1.235 13 11.609 1 98.12 95 PHE A O 1
ATOM 759 N N . GLU A 1 96 ? 2.826 13.469 13.109 1 96.94 96 GLU A N 1
ATOM 760 C CA . GLU A 1 96 ? 2.547 12.258 13.883 1 96.94 96 GLU A CA 1
ATOM 761 C C . GLU A 1 96 ? 1.313 12.438 14.766 1 96.94 96 GLU A C 1
ATOM 763 O O . GLU A 1 96 ? 0.895 13.57 15.031 1 96.94 96 GLU A O 1
ATOM 768 N N . ILE A 1 97 ? 0.831 11.359 15.227 1 97.19 97 ILE A N 1
ATOM 769 C CA . ILE A 1 97 ? -0.455 11.398 15.914 1 97.19 97 ILE A CA 1
ATOM 770 C C . ILE A 1 97 ? -0.318 12.172 17.219 1 97.19 97 ILE A C 1
ATOM 772 O O . ILE A 1 97 ? -1.238 12.883 17.625 1 97.19 97 ILE A O 1
ATOM 776 N N . ASP A 1 98 ? 0.786 12.094 17.812 1 93.75 98 ASP A N 1
ATOM 777 C CA . ASP A 1 98 ? 0.967 12.672 19.141 1 93.75 98 ASP A CA 1
ATOM 778 C C . ASP A 1 98 ? 1.096 14.188 19.062 1 93.75 98 ASP A C 1
ATOM 780 O O . ASP A 1 98 ? 1.024 14.875 20.078 1 93.75 98 ASP A O 1
ATOM 784 N N . VAL A 1 99 ? 1.236 14.758 17.891 1 93.94 99 VAL A N 1
ATOM 785 C CA . VAL A 1 99 ? 1.396 16.203 17.719 1 93.94 99 VAL A CA 1
ATOM 786 C C . VAL A 1 99 ? 0.033 16.844 17.484 1 93.94 99 VAL A C 1
ATOM 788 O O . VAL A 1 99 ? -0.098 18.062 17.547 1 93.94 99 VAL A O 1
ATOM 791 N N . LEU A 1 100 ? -0.981 16.062 17.234 1 96.81 100 LEU A N 1
ATOM 792 C CA . LEU A 1 100 ? -2.316 16.578 16.969 1 96.81 100 LEU A CA 1
ATOM 793 C C . LEU A 1 100 ? -2.959 17.109 18.25 1 96.81 100 LEU A C 1
ATOM 795 O O . LEU A 1 100 ? -2.762 16.547 19.328 1 96.81 100 LEU A O 1
ATOM 799 N N . GLN A 1 101 ? -3.703 18.109 18.047 1 97.44 101 GLN A N 1
ATOM 800 C CA . GLN A 1 101 ? -4.484 18.609 19.172 1 97.44 101 GLN A CA 1
ATOM 801 C C . GLN A 1 101 ? -5.793 17.844 19.328 1 97.44 101 GLN A C 1
ATOM 803 O O . GLN A 1 101 ? -6.555 17.719 18.359 1 97.44 101 GLN A O 1
ATOM 808 N N . GLU A 1 102 ? -6.074 17.406 20.5 1 97.38 102 GLU A N 1
ATOM 809 C CA . GLU A 1 102 ? -7.297 16.656 20.75 1 97.38 102 GLU A CA 1
ATOM 810 C C . GLU A 1 102 ? -8.5 17.578 20.891 1 97.38 102 GLU A C 1
ATOM 812 O O . GLU A 1 102 ? -8.398 18.672 21.453 1 97.38 102 GLU A O 1
ATOM 817 N N . THR A 1 103 ? -9.617 17.094 20.375 1 97.62 103 THR A N 1
ATOM 818 C CA . THR A 1 103 ? -10.906 17.781 20.516 1 97.62 103 THR A CA 1
ATOM 819 C C . THR A 1 103 ? -11.961 16.812 21.062 1 97.62 103 THR A C 1
ATOM 821 O O . THR A 1 103 ? -11.688 15.633 21.266 1 97.62 103 THR A O 1
ATOM 824 N N . GLU A 1 104 ? -13.109 17.281 21.312 1 97.31 104 GLU A N 1
ATOM 825 C CA . GLU A 1 104 ? -14.203 16.438 21.781 1 97.31 104 GLU A CA 1
ATOM 826 C C . GLU A 1 104 ? -14.562 15.367 20.75 1 97.31 104 GLU A C 1
ATOM 828 O O . GLU A 1 104 ? -14.914 14.242 21.125 1 97.31 104 GLU A O 1
ATOM 833 N N . LYS A 1 105 ? -14.367 15.719 19.5 1 97.5 105 LYS A N 1
ATOM 834 C CA . LYS A 1 105 ? -14.852 14.844 18.438 1 97.5 105 LYS A CA 1
ATOM 835 C C . LYS A 1 105 ? -13.688 14.211 17.672 1 97.5 105 LYS A C 1
ATOM 837 O O . LYS A 1 105 ? -13.898 13.445 16.734 1 97.5 105 LYS A O 1
ATOM 842 N N . GLY A 1 106 ? -12.453 14.477 18.109 1 98.19 106 GLY A N 1
ATOM 843 C CA . GLY A 1 106 ? -11.297 13.945 17.406 1 98.19 106 GLY A CA 1
ATOM 844 C C . GLY A 1 106 ? -10.039 14.773 17.609 1 98.19 106 GLY A C 1
ATOM 845 O O . GLY A 1 106 ? -9.586 14.953 18.734 1 98.19 106 GLY A O 1
ATOM 846 N N . TYR A 1 107 ? -9.594 15.32 16.484 1 98.31 107 TYR A N 1
ATOM 847 C CA . TYR A 1 107 ? -8.344 16.062 16.531 1 98.31 107 TYR A CA 1
ATOM 848 C C . TYR A 1 107 ? -8.406 17.297 15.648 1 98.31 107 TYR A C 1
ATOM 850 O O . TYR A 1 107 ? -9.336 17.453 14.852 1 98.31 107 TYR A O 1
ATOM 858 N N . LYS A 1 108 ? -7.438 18.141 15.859 1 98 108 LYS A N 1
ATOM 859 C CA . LYS A 1 108 ? -7.387 19.312 14.984 1 98 108 LYS A CA 1
ATOM 860 C C . LYS A 1 108 ? -5.945 19.766 14.75 1 98 108 LYS A C 1
ATOM 862 O O . LYS A 1 108 ? -5.066 19.484 15.562 1 98 108 LYS A O 1
ATOM 867 N N . ILE A 1 109 ? -5.715 20.312 13.656 1 97.94 109 ILE A N 1
ATOM 868 C CA . ILE A 1 109 ? -4.523 21.094 13.336 1 97.94 109 ILE A CA 1
ATOM 869 C C . ILE A 1 109 ? -4.906 22.562 13.102 1 97.94 109 ILE A C 1
ATOM 871 O O . ILE A 1 109 ? -5.664 22.875 12.18 1 97.94 109 ILE A O 1
ATOM 875 N N . SER A 1 110 ? -4.434 23.375 13.945 1 96.88 110 SER A N 1
ATOM 876 C CA . SER A 1 110 ? -4.719 24.812 13.859 1 96.88 110 SER A CA 1
ATOM 877 C C . SER A 1 110 ? -3.484 25.594 13.438 1 96.88 110 SER A C 1
ATOM 879 O O . SER A 1 110 ? -2.43 25.016 13.18 1 96.88 110 SER A O 1
ATOM 881 N N . LYS A 1 111 ? -3.627 26.891 13.344 1 94.12 111 LYS A N 1
ATOM 882 C CA . LYS A 1 111 ? -2.5 27.766 13.016 1 94.12 111 LYS A CA 1
ATOM 883 C C . LYS A 1 111 ? -1.386 27.625 14.047 1 94.12 111 LYS A C 1
ATOM 885 O O . LYS A 1 111 ? -0.204 27.734 13.711 1 94.12 111 LYS A O 1
ATOM 890 N N . ASP A 1 112 ? -1.761 27.328 15.312 1 92.88 112 ASP A N 1
ATOM 891 C CA . ASP A 1 112 ? -0.828 27.281 16.438 1 92.88 112 ASP A CA 1
ATOM 892 C C . ASP A 1 112 ? 0.087 26.062 16.344 1 92.88 112 ASP A C 1
ATOM 894 O O . ASP A 1 112 ? 1.215 26.094 16.828 1 92.88 112 ASP A O 1
ATOM 898 N N . ASN A 1 113 ? -0.388 25.016 15.695 1 93.81 113 ASN A N 1
ATOM 899 C CA . ASN A 1 113 ? 0.427 23.797 15.711 1 93.81 113 ASN A CA 1
ATOM 900 C C . ASN A 1 113 ? 0.791 23.359 14.297 1 93.81 113 ASN A C 1
ATOM 902 O O . ASN A 1 113 ? 1.448 22.328 14.117 1 93.81 113 ASN A O 1
ATOM 906 N N . PHE A 1 114 ? 0.365 24.141 13.32 1 96.25 114 PHE A N 1
ATOM 907 C CA . PHE A 1 114 ? 0.659 23.781 11.938 1 96.25 114 PHE A CA 1
ATOM 908 C C . PHE A 1 114 ? 2.162 23.656 11.719 1 96.25 114 PHE A C 1
ATOM 910 O O . PHE A 1 114 ? 2.625 22.688 11.109 1 96.25 114 PHE A O 1
ATOM 917 N N . TYR A 1 115 ? 2.943 24.531 12.242 1 94.56 115 TYR A N 1
ATOM 918 C CA . TYR A 1 115 ? 4.379 24.578 11.984 1 94.56 115 TYR A CA 1
ATOM 919 C C . TYR A 1 115 ? 5.121 23.578 12.875 1 94.56 115 TYR A C 1
ATOM 921 O O . TYR A 1 115 ? 6.344 23.453 12.789 1 94.56 115 TYR A O 1
ATOM 929 N N . MET A 1 116 ? 4.398 22.859 13.773 1 94.81 116 MET A N 1
ATOM 930 C CA . MET A 1 116 ? 4.98 21.719 14.484 1 94.81 116 MET A CA 1
ATOM 931 C C . MET A 1 116 ? 5.094 20.5 13.57 1 94.81 116 MET A C 1
ATOM 933 O O . MET A 1 116 ? 5.816 19.547 13.883 1 94.81 116 MET A O 1
ATOM 937 N N . GLY A 1 117 ? 4.316 20.547 12.5 1 96.56 117 GLY A N 1
ATOM 938 C CA . GLY A 1 117 ? 4.465 19.516 11.5 1 96.56 117 GLY A CA 1
ATOM 939 C C . GLY A 1 117 ? 5.828 19.516 10.836 1 96.56 117 GLY A C 1
ATOM 940 O O . GLY A 1 117 ? 6.422 20.578 10.625 1 96.56 117 GLY A O 1
ATOM 941 N N . LYS A 1 118 ? 6.238 18.438 10.492 1 96.81 118 LYS A N 1
ATOM 942 C CA . LYS A 1 118 ? 7.559 18.281 9.898 1 96.81 118 LYS A CA 1
ATOM 943 C C . LYS A 1 118 ? 7.496 18.406 8.375 1 96.81 118 LYS A C 1
ATOM 945 O O . LYS A 1 118 ? 6.484 18.062 7.762 1 96.81 118 LYS A O 1
ATOM 950 N N . GLU A 1 119 ? 8.539 18.875 7.844 1 96.25 119 GLU A N 1
ATOM 951 C CA . GLU A 1 119 ? 8.672 18.812 6.391 1 96.25 119 GLU A CA 1
ATOM 952 C C . GLU A 1 119 ? 8.984 17.391 5.93 1 96.25 119 GLU A C 1
ATOM 954 O O . GLU A 1 119 ? 9.312 16.516 6.746 1 96.25 119 GLU A O 1
ATOM 959 N N . LEU A 1 120 ? 8.883 17.125 4.723 1 95 120 LEU A N 1
ATOM 960 C CA . LEU A 1 120 ? 9.016 15.773 4.18 1 95 120 LEU A CA 1
ATOM 961 C C . LEU A 1 120 ? 10.352 15.156 4.578 1 95 120 LEU A C 1
ATOM 963 O O . LEU A 1 120 ? 10.398 14.047 5.117 1 95 120 LEU A O 1
ATOM 967 N N . GLY A 1 121 ? 11.414 15.906 4.281 1 93.56 121 GLY A N 1
ATOM 968 C CA . GLY A 1 121 ? 12.734 15.398 4.637 1 93.56 121 GLY A CA 1
ATOM 969 C C . GLY A 1 121 ? 12.867 15.055 6.105 1 93.56 121 GLY A C 1
ATOM 970 O O . GLY A 1 121 ? 13.5 14.055 6.461 1 93.56 121 GLY A O 1
ATOM 971 N N . GLU A 1 122 ? 12.273 15.836 7 1 93.31 122 GLU A N 1
ATOM 972 C CA . GLU A 1 122 ? 12.344 15.656 8.445 1 93.31 122 GLU A CA 1
ATOM 973 C C . GLU A 1 122 ? 11.609 14.398 8.883 1 93.31 122 GLU A C 1
ATOM 975 O O . GLU A 1 122 ? 12.109 13.633 9.711 1 93.31 122 GLU A O 1
ATOM 980 N N . ILE A 1 123 ? 10.461 14.211 8.344 1 92.31 123 ILE A N 1
ATOM 981 C CA . ILE A 1 123 ? 9.648 13.07 8.773 1 92.31 123 ILE A CA 1
ATOM 982 C C . ILE A 1 123 ? 10.289 11.773 8.281 1 92.31 123 ILE A C 1
ATOM 984 O O . ILE A 1 123 ? 10.242 10.75 8.969 1 92.31 123 ILE A O 1
ATOM 988 N N . LEU A 1 124 ? 10.898 11.812 7.133 1 92.81 124 LEU A N 1
ATOM 989 C CA . LEU A 1 124 ? 11.531 10.625 6.574 1 92.81 124 LEU A CA 1
ATOM 990 C C . LEU A 1 124 ? 12.805 10.273 7.34 1 92.81 124 LEU A C 1
ATOM 992 O O . LEU A 1 124 ? 13.141 9.102 7.488 1 92.81 124 LEU A O 1
ATOM 996 N N . ASN A 1 125 ? 13.484 11.266 7.82 1 82.31 125 ASN A N 1
ATOM 997 C CA . ASN A 1 125 ? 14.742 11.078 8.539 1 82.31 125 ASN A CA 1
ATOM 998 C C . ASN A 1 125 ? 14.508 10.781 10.016 1 82.31 125 ASN A C 1
ATOM 1000 O O . ASN A 1 125 ? 15.398 10.281 10.703 1 82.31 125 ASN A O 1
ATOM 1004 N N . ARG A 1 126 ? 13.406 11.211 10.406 1 74.31 126 ARG A N 1
ATOM 1005 C CA . ARG A 1 126 ? 13.102 11.086 11.828 1 74.31 126 ARG A CA 1
ATOM 1006 C C . ARG A 1 126 ? 13.281 9.648 12.297 1 74.31 126 ARG A C 1
ATOM 1008 O O . ARG A 1 126 ? 13.844 9.406 13.375 1 74.31 126 ARG A O 1
ATOM 1015 N N . TYR A 1 127 ? 12.961 8.797 11.445 1 66.94 127 TYR A N 1
ATOM 1016 C CA . TYR A 1 127 ? 12.945 7.414 11.906 1 66.94 127 TYR A CA 1
ATOM 1017 C C . TYR A 1 127 ? 14.266 6.719 11.57 1 66.94 127 TYR A C 1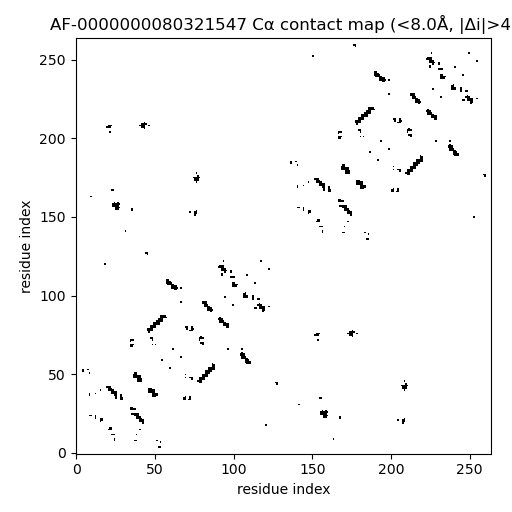
ATOM 1019 O O . TYR A 1 127 ? 14.594 5.684 12.156 1 66.94 127 TYR A O 1
ATOM 1027 N N . THR A 1 128 ? 14.977 7.34 10.68 1 61.16 128 THR A N 1
ATOM 1028 C CA . THR A 1 128 ? 16.297 6.809 10.383 1 61.16 128 THR A CA 1
ATOM 1029 C C . THR A 1 128 ? 17.266 7.09 11.523 1 61.16 128 THR A C 1
ATOM 1031 O O . THR A 1 128 ? 18.125 6.262 11.836 1 61.16 128 THR A O 1
ATOM 1034 N N . GLN A 1 129 ? 17.172 8.18 12.156 1 52.5 129 GLN A N 1
ATOM 1035 C CA . GLN A 1 129 ? 18.047 8.562 13.258 1 52.5 129 GLN A CA 1
ATOM 1036 C C . GLN A 1 129 ? 17.641 7.867 14.555 1 52.5 129 GLN A C 1
ATOM 1038 O O . GLN A 1 129 ? 18.5 7.598 15.406 1 52.5 129 GLN A O 1
ATOM 1043 N N . GLU A 1 130 ? 16.422 7.598 14.828 1 48.34 130 GLU A N 1
ATOM 1044 C CA . GLU A 1 130 ? 16.047 6.977 16.094 1 48.34 130 GLU A CA 1
ATOM 1045 C C . GLU A 1 130 ? 16.656 5.582 16.219 1 48.34 130 GLU A C 1
ATOM 1047 O O . GLU A 1 130 ? 16.797 5.062 17.328 1 48.34 130 GLU A O 1
ATOM 1052 N N . ARG A 1 131 ? 16.906 4.945 15.141 1 44.75 131 ARG A N 1
ATOM 1053 C CA . ARG A 1 131 ? 17.547 3.639 15.242 1 44.75 131 ARG A CA 1
ATOM 1054 C C . ARG A 1 131 ? 19.047 3.783 15.461 1 44.75 131 ARG A C 1
ATOM 1056 O O . ARG A 1 131 ? 19.766 2.787 15.609 1 44.75 131 ARG A O 1
ATOM 1063 N N . LEU A 1 132 ? 19.609 4.992 15.297 1 34.59 132 LEU A N 1
ATOM 1064 C CA . LEU A 1 132 ? 21.016 5.043 15.68 1 34.59 132 LEU A CA 1
ATOM 1065 C C . LEU A 1 132 ? 21.156 5.168 17.188 1 34.59 132 LEU A C 1
ATOM 1067 O O . LEU A 1 132 ? 20.391 5.879 17.844 1 34.59 132 LEU A O 1
ATOM 1071 N N . MET B 1 1 ? -12.367 -5.199 -19.438 1 32.91 1 MET B N 1
ATOM 1072 C CA . MET B 1 1 ? -11.258 -6 -18.922 1 32.91 1 MET B CA 1
ATOM 1073 C C . MET B 1 1 ? -10.719 -5.418 -17.625 1 32.91 1 MET B C 1
ATOM 1075 O O . MET B 1 1 ? -10.391 -6.16 -16.688 1 32.91 1 MET B O 1
ATOM 1079 N N . LYS B 1 2 ? -10.805 -4.078 -17.391 1 50.41 2 LYS B N 1
ATOM 1080 C CA . LYS B 1 2 ? -10.32 -3.359 -16.219 1 50.41 2 LYS B CA 1
ATOM 1081 C C . LYS B 1 2 ? -11.18 -3.65 -15 1 50.41 2 LYS B C 1
ATOM 1083 O O . LYS B 1 2 ? -10.656 -3.922 -13.914 1 50.41 2 LYS B O 1
ATOM 1088 N N . ARG B 1 3 ? -12.32 -3.803 -15.289 1 52.09 3 ARG B N 1
ATOM 1089 C CA . ARG B 1 3 ? -13.312 -3.936 -14.234 1 52.09 3 ARG B CA 1
ATOM 1090 C C . ARG B 1 3 ? -13.258 -5.324 -13.602 1 52.09 3 ARG B C 1
ATOM 1092 O O . ARG B 1 3 ? -13.391 -5.465 -12.383 1 52.09 3 ARG B O 1
ATOM 1099 N N . LYS B 1 4 ? -13.18 -6.363 -14.461 1 53.72 4 LYS B N 1
ATOM 1100 C CA . LYS B 1 4 ? -13.125 -7.73 -13.953 1 53.72 4 LYS B CA 1
ATOM 1101 C C . LYS B 1 4 ? -11.906 -7.93 -13.047 1 53.72 4 LYS B C 1
ATOM 1103 O O . LYS B 1 4 ? -12 -8.586 -12.008 1 53.72 4 LYS B O 1
ATOM 1108 N N . GLY B 1 5 ? -10.93 -7.242 -13.297 1 68.75 5 GLY B N 1
ATOM 1109 C CA . GLY B 1 5 ? -9.719 -7.309 -12.5 1 68.75 5 GLY B CA 1
ATOM 1110 C C . GLY B 1 5 ? -9.875 -6.703 -11.117 1 68.75 5 GLY B C 1
ATOM 1111 O O . GLY B 1 5 ? -9.398 -7.266 -10.125 1 68.75 5 GLY B O 1
ATOM 1112 N N . ILE B 1 6 ? -10.859 -5.816 -11.094 1 74.56 6 ILE B N 1
ATOM 1113 C CA . ILE B 1 6 ? -11.039 -5.113 -9.828 1 74.56 6 ILE B CA 1
ATOM 1114 C C . ILE B 1 6 ? -11.789 -6.004 -8.844 1 74.56 6 ILE B C 1
ATOM 1116 O O . ILE B 1 6 ? -11.469 -6.039 -7.652 1 74.56 6 ILE B O 1
ATOM 1120 N N . ARG B 1 7 ? -12.711 -6.793 -9.258 1 83.44 7 ARG B N 1
ATOM 1121 C CA . ARG B 1 7 ? -13.492 -7.664 -8.391 1 83.44 7 ARG B CA 1
ATOM 1122 C C . ARG B 1 7 ? -12.609 -8.719 -7.738 1 83.44 7 ARG B C 1
ATOM 1124 O O . ARG B 1 7 ? -12.719 -8.977 -6.535 1 83.44 7 ARG B O 1
ATOM 1131 N N . PHE B 1 8 ? -11.789 -9.273 -8.57 1 88.25 8 PHE B N 1
ATOM 1132 C CA . PHE B 1 8 ? -10.945 -10.344 -8.055 1 88.25 8 PHE B CA 1
ATOM 1133 C C . PHE B 1 8 ? -9.875 -9.781 -7.125 1 88.25 8 PHE B C 1
ATOM 1135 O O . PHE B 1 8 ? -9.484 -10.43 -6.152 1 88.25 8 PHE B O 1
ATOM 1142 N N . GLU B 1 9 ? -9.461 -8.562 -7.406 1 88.12 9 GLU B N 1
ATOM 1143 C CA . GLU B 1 9 ? -8.531 -7.91 -6.496 1 88.12 9 GLU B CA 1
ATOM 1144 C C . GLU B 1 9 ? -9.18 -7.637 -5.145 1 88.12 9 GLU B C 1
ATOM 1146 O O . GLU B 1 9 ? -8.555 -7.812 -4.098 1 88.12 9 GLU B O 1
ATOM 1151 N N . ARG B 1 10 ? -10.406 -7.32 -5.188 1 89.75 10 ARG B N 1
ATOM 1152 C CA . ARG B 1 10 ? -11.133 -7.082 -3.943 1 89.75 10 ARG B CA 1
ATOM 1153 C C . ARG B 1 10 ? -11.305 -8.375 -3.15 1 89.75 10 ARG B C 1
ATOM 1155 O O . ARG B 1 10 ? -11.219 -8.367 -1.92 1 89.75 10 ARG B O 1
ATOM 1162 N N . GLU B 1 11 ? -11.57 -9.406 -3.9 1 91.44 11 GLU B N 1
ATOM 1163 C CA . GLU B 1 11 ? -11.656 -10.711 -3.256 1 91.44 11 GLU B CA 1
ATOM 1164 C C . GLU B 1 11 ? -10.367 -11.055 -2.52 1 91.44 11 GLU B C 1
ATOM 1166 O O . GLU B 1 11 ? -10.398 -11.547 -1.39 1 91.44 11 GLU B O 1
ATOM 1171 N N . LEU B 1 12 ? -9.305 -10.805 -3.15 1 94.06 12 LEU B N 1
ATOM 1172 C CA . LEU B 1 12 ? -8.008 -11.086 -2.547 1 94.06 12 LEU B CA 1
ATOM 1173 C C . LEU B 1 12 ? -7.758 -10.188 -1.342 1 94.06 12 LEU B C 1
ATOM 1175 O O . LEU B 1 12 ? -7.242 -10.641 -0.319 1 94.06 12 LEU B O 1
ATOM 1179 N N . ILE B 1 13 ? -8.164 -8.969 -1.421 1 95.31 13 ILE B N 1
ATOM 1180 C CA . ILE B 1 13 ? -8.023 -8.016 -0.323 1 95.31 13 ILE B CA 1
ATOM 1181 C C . ILE B 1 13 ? -8.789 -8.523 0.898 1 95.31 13 ILE B C 1
ATOM 1183 O O . ILE B 1 13 ? -8.258 -8.539 2.01 1 95.31 13 ILE B O 1
ATOM 1187 N N . HIS B 1 14 ? -9.953 -8.953 0.652 1 95.38 14 HIS B N 1
ATOM 1188 C CA . HIS B 1 14 ? -10.766 -9.492 1.737 1 95.38 14 HIS B CA 1
ATOM 1189 C C . HIS B 1 14 ? -10.102 -10.703 2.379 1 95.38 14 HIS B C 1
ATOM 1191 O O . HIS B 1 14 ? -10.062 -10.812 3.607 1 95.38 14 HIS B O 1
ATOM 1197 N N . ALA B 1 15 ? -9.641 -11.562 1.53 1 95.5 15 ALA B N 1
ATOM 1198 C CA . ALA B 1 15 ? -9 -12.781 2.021 1 95.5 15 ALA B CA 1
ATOM 1199 C C . ALA B 1 15 ? -7.773 -12.453 2.863 1 95.5 15 ALA B C 1
ATOM 1201 O O . ALA B 1 15 ? -7.527 -13.094 3.889 1 95.5 15 ALA B O 1
ATOM 1202 N N . LEU B 1 16 ? -7.008 -11.5 2.475 1 96.38 16 LEU B N 1
ATOM 1203 C CA . LEU B 1 16 ? -5.805 -11.102 3.201 1 96.38 16 LEU B CA 1
ATOM 1204 C C . LEU B 1 16 ? -6.164 -10.508 4.562 1 96.38 16 LEU B C 1
ATOM 1206 O O . LEU B 1 16 ? -5.559 -10.867 5.574 1 96.38 16 LEU B O 1
ATOM 1210 N N . TRP B 1 17 ? -7.16 -9.688 4.598 1 96.56 17 TRP B N 1
ATOM 1211 C CA . TRP B 1 17 ? -7.617 -9.117 5.859 1 96.56 17 TRP B CA 1
ATOM 1212 C C . TRP B 1 17 ? -8.133 -10.211 6.797 1 96.56 17 TRP B C 1
ATOM 1214 O O . TRP B 1 17 ? -7.855 -10.18 8 1 96.56 17 TRP B O 1
ATOM 1224 N N . ASP B 1 18 ? -8.82 -11.156 6.211 1 96 18 ASP B N 1
ATOM 1225 C CA . ASP B 1 18 ? -9.344 -12.273 7 1 96 18 ASP B CA 1
ATOM 1226 C C . ASP B 1 18 ? -8.211 -13.086 7.617 1 96 18 ASP B C 1
ATOM 1228 O O . ASP B 1 18 ? -8.383 -13.719 8.664 1 96 18 ASP B O 1
ATOM 1232 N N . GLU B 1 19 ? -7.07 -13.039 6.973 1 95.69 19 GLU B N 1
ATOM 1233 C CA . GLU B 1 19 ? -5.918 -13.797 7.441 1 95.69 19 GLU B CA 1
ATOM 1234 C C . GLU B 1 19 ? -5.031 -12.953 8.352 1 95.69 19 GLU B C 1
ATOM 1236 O O . GLU B 1 19 ? -3.914 -13.352 8.688 1 95.69 19 GLU B O 1
ATOM 1241 N N . GLY B 1 20 ? -5.457 -11.672 8.625 1 95.31 20 GLY B N 1
ATOM 1242 C CA . GLY B 1 20 ? -4.746 -10.844 9.586 1 95.31 20 GLY B CA 1
ATOM 1243 C C . GLY B 1 20 ? -3.73 -9.922 8.938 1 95.31 20 GLY B C 1
ATOM 1244 O O . GLY B 1 20 ? -2.838 -9.406 9.617 1 95.31 20 GLY B O 1
ATOM 1245 N N . PHE B 1 21 ? -3.824 -9.805 7.629 1 97.19 21 PHE B N 1
ATOM 1246 C CA . PHE B 1 21 ? -2.973 -8.859 6.918 1 97.19 21 PHE B CA 1
ATOM 1247 C C . PHE B 1 21 ? -3.736 -7.578 6.598 1 97.19 21 PHE B C 1
ATOM 1249 O O . PHE B 1 21 ? -4.863 -7.629 6.098 1 97.19 21 PHE B O 1
ATOM 1256 N N . ALA B 1 22 ? -3.164 -6.453 6.945 1 97.56 22 ALA B N 1
ATOM 1257 C CA . ALA B 1 22 ? -3.658 -5.223 6.328 1 97.56 22 ALA B CA 1
ATOM 1258 C C . ALA B 1 22 ? -3.27 -5.152 4.855 1 97.56 22 ALA B C 1
ATOM 1260 O O . ALA B 1 22 ? -2.143 -5.488 4.484 1 97.56 22 ALA B O 1
ATOM 1261 N N . ALA B 1 23 ? -4.203 -4.758 4.027 1 97.19 23 ALA B N 1
ATOM 1262 C CA . ALA B 1 23 ? -3.961 -4.809 2.588 1 97.19 23 ALA B CA 1
ATOM 1263 C C . ALA B 1 23 ? -4.66 -3.656 1.872 1 97.19 23 ALA B C 1
ATOM 1265 O O . ALA B 1 23 ? -5.766 -3.262 2.252 1 97.19 23 ALA B O 1
ATOM 1266 N N . ILE B 1 24 ? -3.969 -3.15 0.817 1 95.75 24 ILE B N 1
ATOM 1267 C CA . ILE B 1 24 ? -4.59 -2.121 -0.009 1 95.75 24 ILE B CA 1
ATOM 1268 C C . ILE B 1 24 ? -4.352 -2.434 -1.485 1 95.75 24 ILE B C 1
ATOM 1270 O O . ILE B 1 24 ? -3.393 -3.123 -1.835 1 95.75 24 ILE B O 1
ATOM 1274 N N . ARG B 1 25 ? -5.289 -1.934 -2.285 1 94.75 25 ARG B N 1
ATOM 1275 C CA . ARG B 1 25 ? -5.09 -1.946 -3.73 1 94.75 25 ARG B CA 1
ATOM 1276 C C . ARG B 1 25 ? -4.398 -0.671 -4.199 1 94.75 25 ARG B C 1
ATOM 1278 O O . ARG B 1 25 ? -4.707 0.421 -3.719 1 94.75 25 ARG B O 1
ATOM 1285 N N . SER B 1 26 ? -3.547 -0.84 -5.148 1 93.19 26 SER B N 1
ATOM 1286 C CA . SER B 1 26 ? -2.861 0.317 -5.715 1 93.19 26 SER B CA 1
ATOM 1287 C C . SER B 1 26 ? -3.75 1.052 -6.711 1 93.19 26 SER B C 1
ATOM 1289 O O . SER B 1 26 ? -4.328 0.434 -7.609 1 93.19 26 SER B O 1
ATOM 1291 N N . ALA B 1 27 ? -3.822 2.375 -6.477 1 88 27 ALA B N 1
ATOM 1292 C CA . ALA B 1 27 ? -4.516 3.197 -7.469 1 88 27 ALA B CA 1
ATOM 1293 C C . ALA B 1 27 ? -3.596 3.537 -8.641 1 88 27 ALA B C 1
ATOM 1295 O O . ALA B 1 27 ? -2.477 4.012 -8.438 1 88 27 ALA B O 1
ATOM 1296 N N . GLY B 1 28 ? -4.066 3.373 -9.781 1 74.56 28 GLY B N 1
ATOM 1297 C CA . GLY B 1 28 ? -3.324 3.775 -10.961 1 74.56 28 GLY B CA 1
ATOM 1298 C C . GLY B 1 28 ? -2.203 2.816 -11.32 1 74.56 28 GLY B C 1
ATOM 1299 O O . GLY B 1 28 ? -1.185 3.225 -11.883 1 74.56 28 GLY B O 1
ATOM 1300 N N . SER B 1 29 ? -2.285 1.658 -10.82 1 63.75 29 SER B N 1
ATOM 1301 C CA . SER B 1 29 ? -1.298 0.645 -11.18 1 63.75 29 SER B CA 1
ATOM 1302 C C . SER B 1 29 ? -0.93 0.73 -12.656 1 63.75 29 SER B C 1
ATOM 1304 O O . SER B 1 29 ? -1.81 0.784 -13.523 1 63.75 29 SER B O 1
ATOM 1306 N N . GLY B 1 30 ? 0.258 1.058 -12.938 1 61.34 30 GLY B N 1
ATOM 1307 C CA . GLY B 1 30 ? 0.756 1.15 -14.297 1 61.34 30 GLY B CA 1
ATOM 1308 C C . GLY B 1 30 ? 0.708 2.561 -14.859 1 61.34 30 GLY B C 1
ATOM 1309 O O . GLY B 1 30 ? 1.318 2.846 -15.891 1 61.34 30 GLY B O 1
ATOM 1310 N N . SER B 1 31 ? -0.058 3.459 -14.078 1 68.25 31 SER B N 1
ATOM 1311 C CA . SER B 1 31 ? -0.241 4.766 -14.703 1 68.25 31 SER B CA 1
ATOM 1312 C C . SER B 1 31 ? 0.532 5.848 -13.961 1 68.25 31 SER B C 1
ATOM 1314 O O . SER B 1 31 ? 0.658 6.973 -14.445 1 68.25 31 SER B O 1
ATOM 1316 N N . SER B 1 32 ? 1.058 5.629 -12.805 1 68.94 32 SER B N 1
ATOM 1317 C CA . SER B 1 32 ? 1.689 6.637 -11.961 1 68.94 32 SER B CA 1
ATOM 1318 C C . SER B 1 32 ? 3.074 7.004 -12.477 1 68.94 32 SER B C 1
ATOM 1320 O O . SER B 1 32 ? 3.637 8.031 -12.094 1 68.94 32 SER B O 1
ATOM 1322 N N . GLY B 1 33 ? 3.623 6.219 -13.383 1 84.94 33 GLY B N 1
ATOM 1323 C CA . GLY B 1 33 ? 4.996 6.387 -13.836 1 84.94 33 GLY B CA 1
ATOM 1324 C C . GLY B 1 33 ? 6.008 5.691 -12.945 1 84.94 33 GLY B C 1
ATOM 1325 O O . GLY B 1 33 ? 7.203 5.691 -13.242 1 84.94 33 GLY B O 1
ATOM 1326 N N . TYR B 1 34 ? 5.48 5.195 -11.82 1 93.25 34 TYR B N 1
ATOM 1327 C CA . TYR B 1 34 ? 6.332 4.434 -10.914 1 93.25 34 TYR B CA 1
ATOM 1328 C C . TYR B 1 34 ? 5.867 2.988 -10.805 1 93.25 34 TYR B C 1
ATOM 1330 O O . TYR B 1 34 ? 4.68 2.699 -10.969 1 93.25 34 TYR B O 1
ATOM 1338 N N . PRO B 1 35 ? 6.82 2.129 -10.625 1 94.56 35 PRO B N 1
ATOM 1339 C CA . PRO B 1 35 ? 6.414 0.742 -10.391 1 94.56 35 PRO B CA 1
ATOM 1340 C C . PRO B 1 35 ? 5.469 0.596 -9.203 1 94.56 35 PRO B C 1
ATOM 1342 O O . PRO B 1 35 ? 5.625 1.288 -8.195 1 94.56 35 PRO B O 1
ATOM 1345 N N . SER B 1 36 ? 4.477 -0.167 -9.336 1 95.25 36 SER B N 1
ATOM 1346 C CA . SER B 1 36 ? 3.539 -0.459 -8.258 1 95.25 36 SER B CA 1
ATOM 1347 C C . SER B 1 36 ? 2.922 -1.845 -8.422 1 95.25 36 SER B C 1
ATOM 1349 O O . SER B 1 36 ? 2.572 -2.246 -9.531 1 95.25 36 SER B O 1
ATOM 1351 N N . PRO B 1 37 ? 2.816 -2.562 -7.371 1 96.88 37 PRO B N 1
ATOM 1352 C CA . PRO B 1 37 ? 2.021 -3.791 -7.426 1 96.88 37 PRO B CA 1
ATOM 1353 C C . PRO B 1 37 ? 0.52 -3.521 -7.469 1 96.88 37 PRO B C 1
ATOM 1355 O O . PRO B 1 37 ? 0.092 -2.369 -7.359 1 96.88 37 PRO B O 1
ATOM 1358 N N . ASP B 1 38 ? -0.225 -4.582 -7.656 1 95.25 38 ASP B N 1
ATOM 1359 C CA . ASP B 1 38 ? -1.678 -4.453 -7.605 1 95.25 38 ASP B CA 1
ATOM 1360 C C . ASP B 1 38 ? -2.17 -4.348 -6.164 1 95.25 38 ASP B C 1
ATOM 1362 O O . ASP B 1 38 ? -3.119 -3.613 -5.879 1 95.25 38 ASP B O 1
ATOM 1366 N N . ILE B 1 39 ? -1.488 -5.086 -5.297 1 96.38 39 ILE B N 1
ATOM 1367 C CA . ILE B 1 39 ? -1.889 -5.18 -3.896 1 96.38 39 ILE B CA 1
ATOM 1368 C C . ILE B 1 39 ? -0.651 -5.133 -3.002 1 96.38 39 ILE B C 1
ATOM 1370 O O . ILE B 1 39 ? 0.363 -5.766 -3.303 1 96.38 39 ILE B O 1
ATOM 1374 N N . LEU B 1 40 ? -0.693 -4.422 -1.997 1 97.69 40 LEU B N 1
ATOM 1375 C CA . LEU B 1 40 ? 0.285 -4.438 -0.915 1 97.69 40 LEU B CA 1
ATOM 1376 C C . LEU B 1 40 ? -0.347 -4.926 0.383 1 97.69 40 LEU B C 1
ATOM 1378 O O . LEU B 1 40 ? -1.429 -4.473 0.762 1 97.69 40 LEU B O 1
ATOM 1382 N N . ALA B 1 41 ? 0.312 -5.875 1.041 1 97.81 41 ALA B N 1
ATOM 1383 C CA . ALA B 1 41 ? -0.244 -6.473 2.252 1 97.81 41 ALA B CA 1
ATOM 1384 C C . ALA B 1 41 ? 0.847 -6.73 3.285 1 97.81 41 ALA B C 1
ATOM 1386 O O . ALA B 1 41 ? 1.978 -7.078 2.932 1 97.81 41 ALA B O 1
ATOM 1387 N N . SER B 1 42 ? 0.505 -6.617 4.543 1 98.12 42 SER B N 1
ATOM 1388 C CA . SER B 1 42 ? 1.475 -6.863 5.605 1 98.12 42 SER B CA 1
ATOM 1389 C C . SER B 1 42 ? 0.781 -7.238 6.914 1 98.12 42 SER B C 1
ATOM 1391 O O . SER B 1 42 ? -0.334 -6.789 7.18 1 98.12 42 SER B O 1
ATOM 1393 N N . ASN B 1 43 ? 1.467 -8.039 7.691 1 97 43 ASN B N 1
ATOM 1394 C CA . ASN B 1 43 ? 1.021 -8.312 9.055 1 97 43 ASN B CA 1
ATOM 1395 C C . ASN B 1 43 ? 1.982 -7.73 10.086 1 97 43 ASN B C 1
ATOM 1397 O O . ASN B 1 43 ? 2.025 -8.188 11.227 1 97 43 ASN B O 1
ATOM 1401 N N . GLY B 1 44 ? 2.812 -6.801 9.617 1 96.25 44 GLY B N 1
ATOM 1402 C CA . GLY B 1 44 ? 3.781 -6.184 10.508 1 96.25 44 GLY B CA 1
ATOM 1403 C C . GLY B 1 44 ? 5.109 -6.914 10.547 1 96.25 44 GLY B C 1
ATOM 1404 O O . GLY B 1 44 ? 6.133 -6.336 10.922 1 96.25 44 GLY B O 1
ATOM 1405 N N . LYS B 1 45 ? 5.125 -8.156 10.188 1 94.62 45 LYS B N 1
ATOM 1406 C CA . LYS B 1 45 ? 6.34 -8.969 10.156 1 94.62 45 LYS B CA 1
ATOM 1407 C C . LYS B 1 45 ? 6.793 -9.219 8.719 1 94.62 45 LYS B C 1
ATOM 1409 O O . LYS B 1 45 ? 7.984 -9.125 8.414 1 94.62 45 LYS B O 1
ATOM 1414 N N . ILE B 1 46 ? 5.789 -9.523 7.875 1 95.44 46 ILE B N 1
ATOM 1415 C CA . ILE B 1 46 ? 6.07 -9.773 6.469 1 95.44 46 ILE B CA 1
ATOM 1416 C C . ILE B 1 46 ? 5.199 -8.867 5.598 1 95.44 46 ILE B C 1
ATOM 1418 O O . ILE B 1 46 ? 4.016 -8.688 5.879 1 95.44 46 ILE B O 1
ATOM 1422 N N . THR B 1 47 ? 5.82 -8.297 4.633 1 97.88 47 THR B N 1
ATOM 1423 C CA . THR B 1 47 ? 5.113 -7.48 3.652 1 97.88 47 THR B CA 1
ATOM 1424 C C . THR B 1 47 ? 5.164 -8.125 2.271 1 97.88 47 THR B C 1
ATOM 1426 O O . THR B 1 47 ? 6.227 -8.547 1.812 1 97.88 47 THR B O 1
ATOM 1429 N N . LEU B 1 48 ? 4.008 -8.227 1.62 1 98.31 48 LEU B N 1
ATOM 1430 C CA . LEU B 1 48 ? 3.908 -8.805 0.288 1 98.31 48 LEU B CA 1
ATOM 1431 C C . LEU B 1 48 ? 3.502 -7.758 -0.739 1 98.31 48 LEU B C 1
ATOM 1433 O O . LEU B 1 48 ? 2.576 -6.977 -0.501 1 98.31 48 LEU B O 1
ATOM 1437 N N . ALA B 1 49 ? 4.215 -7.656 -1.802 1 98.31 49 ALA B N 1
ATOM 1438 C CA . ALA B 1 49 ? 3.789 -6.957 -3.012 1 98.31 49 ALA B CA 1
ATOM 1439 C C . ALA B 1 49 ? 3.26 -7.938 -4.055 1 98.31 49 ALA B C 1
ATOM 1441 O O . ALA B 1 49 ? 4.02 -8.742 -4.598 1 98.31 49 ALA B O 1
ATOM 1442 N N . ILE B 1 50 ? 1.993 -7.77 -4.395 1 97.88 50 ILE B N 1
ATOM 1443 C CA . ILE B 1 50 ? 1.337 -8.844 -5.129 1 97.88 50 ILE B CA 1
ATOM 1444 C C . ILE B 1 50 ? 0.871 -8.328 -6.488 1 97.88 50 ILE B C 1
ATOM 1446 O O . ILE B 1 50 ? 0.158 -7.32 -6.566 1 97.88 50 ILE B O 1
ATOM 1450 N N . GLU B 1 51 ? 1.361 -8.945 -7.512 1 97.06 51 GLU B N 1
ATOM 1451 C CA . GLU B 1 51 ? 0.8 -8.789 -8.852 1 97.06 51 GLU B CA 1
ATOM 1452 C C . GLU B 1 51 ? -0.248 -9.859 -9.141 1 97.06 51 GLU B C 1
ATOM 1454 O O . GLU B 1 51 ? 0.079 -11.047 -9.234 1 97.06 51 GLU B O 1
ATOM 1459 N N . ALA B 1 52 ? -1.479 -9.461 -9.242 1 96 52 ALA B N 1
ATOM 1460 C CA . ALA B 1 52 ? -2.582 -10.406 -9.367 1 96 52 ALA B CA 1
ATOM 1461 C C . ALA B 1 52 ? -3.076 -10.5 -10.805 1 96 52 ALA B C 1
ATOM 1463 O O . ALA B 1 52 ? -3.176 -9.484 -11.5 1 96 52 ALA B O 1
ATOM 1464 N N . LYS B 1 53 ? -3.312 -11.727 -11.266 1 94.5 53 LYS B N 1
ATOM 1465 C CA . LYS B 1 53 ? -3.854 -11.977 -12.594 1 94.5 53 LYS B CA 1
ATOM 1466 C C . LYS B 1 53 ? -4.926 -13.062 -12.562 1 94.5 53 LYS B C 1
ATOM 1468 O O . LYS B 1 53 ? -4.793 -14.047 -11.836 1 94.5 53 LYS B O 1
ATOM 1473 N N . VAL B 1 54 ? -5.973 -12.828 -13.242 1 94.25 54 VAL B N 1
ATOM 1474 C CA . VAL B 1 54 ? -7.008 -13.836 -13.438 1 94.25 54 VAL B CA 1
ATOM 1475 C C . VAL B 1 54 ? -7.043 -14.273 -14.898 1 94.25 54 VAL B C 1
ATOM 1477 O O . VAL B 1 54 ? -7.074 -13.43 -15.805 1 94.25 54 VAL B O 1
ATOM 1480 N N . ARG B 1 55 ? -6.969 -15.562 -15.047 1 94.75 55 ARG B N 1
ATOM 1481 C CA . ARG B 1 55 ? -6.988 -16.109 -16.391 1 94.75 55 ARG B CA 1
ATOM 1482 C C . ARG B 1 55 ? -7.98 -17.266 -16.5 1 94.75 55 ARG B C 1
ATOM 1484 O O . ARG B 1 55 ? -8.305 -17.906 -15.492 1 94.75 55 ARG B O 1
ATOM 1491 N N . GLU B 1 56 ? -8.43 -17.484 -17.672 1 94.81 56 GLU B N 1
ATOM 1492 C CA . GLU B 1 56 ? -9.281 -18.656 -17.922 1 94.81 56 GLU B CA 1
ATOM 1493 C C . GLU B 1 56 ? -8.445 -19.906 -18.156 1 94.81 56 GLU B C 1
ATOM 1495 O O . GLU B 1 56 ? -8.844 -21 -17.75 1 94.81 56 GLU B O 1
ATOM 1500 N N . LYS B 1 57 ? -7.348 -19.703 -18.859 1 94.38 57 LYS B N 1
ATOM 1501 C CA . LYS B 1 57 ? -6.52 -20.844 -19.234 1 94.38 57 LYS B CA 1
ATOM 1502 C C . LYS B 1 57 ? -5.039 -20.547 -19.047 1 94.38 57 LYS B C 1
ATOM 1504 O O . LYS B 1 57 ? -4.652 -19.375 -18.922 1 94.38 57 LYS B O 1
ATOM 1509 N N . LEU B 1 58 ? -4.227 -21.594 -18.969 1 95.62 58 LEU B N 1
ATOM 1510 C CA . LEU B 1 58 ? -2.77 -21.547 -18.922 1 95.62 58 LEU B CA 1
ATOM 1511 C C . LEU B 1 58 ? -2.164 -21.766 -20.297 1 95.62 58 LEU B C 1
ATOM 1513 O O . LEU B 1 58 ? -2.812 -22.328 -21.188 1 95.62 58 LEU B O 1
ATOM 1517 N N . PRO B 1 59 ? -1.066 -21.266 -20.641 1 97.5 59 PRO B N 1
ATOM 1518 C CA . PRO B 1 59 ? -0.093 -20.641 -19.734 1 97.5 59 PRO B CA 1
ATOM 1519 C C . PRO B 1 59 ? -0.312 -19.141 -19.594 1 97.5 59 PRO B C 1
ATOM 1521 O O . PRO B 1 59 ? -0.942 -18.516 -20.438 1 97.5 59 PRO B O 1
ATOM 1524 N N . LEU B 1 60 ? 0.137 -18.625 -18.391 1 97.5 60 LEU B N 1
ATOM 1525 C CA . LEU B 1 60 ? 0.287 -17.188 -18.219 1 97.5 60 LEU B CA 1
ATOM 1526 C C . LEU B 1 60 ? 1.713 -16.75 -18.531 1 97.5 60 LEU B C 1
ATOM 1528 O O . LEU B 1 60 ? 2.668 -17.25 -17.922 1 97.5 60 LEU B O 1
ATOM 1532 N N . TYR B 1 61 ? 1.857 -15.859 -19.469 1 98.12 61 TYR B N 1
ATOM 1533 C CA . TYR B 1 61 ? 3.152 -15.242 -19.734 1 98.12 61 TYR B CA 1
ATOM 1534 C C . TYR B 1 61 ? 3.277 -13.898 -19.016 1 98.12 61 TYR B C 1
ATOM 1536 O O . TYR B 1 61 ? 2.34 -13.094 -19.031 1 98.12 61 TYR B O 1
ATOM 1544 N N . ILE B 1 62 ? 4.344 -13.672 -18.406 1 97.88 62 ILE B N 1
ATOM 1545 C CA . ILE B 1 62 ? 4.621 -12.422 -17.703 1 97.88 62 ILE B CA 1
ATOM 1546 C C . ILE B 1 62 ? 5.875 -11.773 -18.281 1 97.88 62 ILE B C 1
ATOM 1548 O O . ILE B 1 62 ? 6.973 -12.328 -18.172 1 97.88 62 ILE B O 1
ATOM 1552 N N . PRO B 1 63 ? 5.746 -10.641 -18.891 1 97.56 63 PRO B N 1
ATOM 1553 C CA . PRO B 1 63 ? 6.93 -9.977 -19.438 1 97.56 63 PRO B CA 1
ATOM 1554 C C . PRO B 1 63 ? 8.008 -9.719 -18.375 1 97.56 63 PRO B C 1
ATOM 1556 O O . PRO B 1 63 ? 7.688 -9.406 -17.234 1 97.56 63 PRO B O 1
ATOM 1559 N N . ALA B 1 64 ? 9.211 -9.805 -18.75 1 97.94 64 ALA B N 1
ATOM 1560 C CA . ALA B 1 64 ? 10.344 -9.594 -17.859 1 97.94 64 ALA B CA 1
ATOM 1561 C C . ALA B 1 64 ? 10.242 -8.242 -17.156 1 97.94 64 ALA B C 1
ATOM 1563 O O . ALA B 1 64 ? 10.555 -8.125 -15.969 1 97.94 64 ALA B O 1
ATOM 1564 N N . GLU B 1 65 ? 9.797 -7.262 -17.906 1 96.94 65 GLU B N 1
ATOM 1565 C CA . GLU B 1 65 ? 9.711 -5.902 -17.375 1 96.94 65 GLU B CA 1
ATOM 1566 C C . GLU B 1 65 ? 8.75 -5.832 -16.188 1 96.94 65 GLU B C 1
ATOM 1568 O O . GLU B 1 65 ? 9.023 -5.141 -15.203 1 96.94 65 GLU B O 1
ATOM 1573 N N . LYS B 1 66 ? 7.668 -6.562 -16.281 1 96.25 66 LYS B N 1
ATOM 1574 C CA . LYS B 1 66 ? 6.676 -6.57 -15.203 1 96.25 66 LYS B CA 1
ATOM 1575 C C . LYS B 1 66 ? 7.246 -7.191 -13.938 1 96.25 66 LYS B C 1
ATOM 1577 O O . LYS B 1 66 ? 7.051 -6.664 -12.836 1 96.25 66 LYS B O 1
ATOM 1582 N N . VAL B 1 67 ? 7.91 -8.25 -14.109 1 97.88 67 VAL B N 1
ATOM 1583 C CA . VAL B 1 67 ? 8.539 -8.914 -12.969 1 97.88 67 VAL B CA 1
ATOM 1584 C C . VAL B 1 67 ? 9.625 -8.016 -12.391 1 97.88 67 VAL B C 1
ATOM 1586 O O . VAL B 1 67 ? 9.75 -7.887 -11.172 1 97.88 67 VAL B O 1
ATOM 1589 N N . ARG B 1 68 ? 10.414 -7.406 -13.258 1 97.5 68 ARG B N 1
ATOM 1590 C CA . ARG B 1 68 ? 11.484 -6.516 -12.812 1 97.5 68 ARG B CA 1
ATOM 1591 C C . ARG B 1 68 ? 10.922 -5.359 -11.984 1 97.5 68 ARG B C 1
ATOM 1593 O O . ARG B 1 68 ? 11.469 -5.016 -10.938 1 97.5 68 ARG B O 1
ATOM 1600 N N . GLU B 1 69 ? 9.859 -4.816 -12.469 1 97.06 69 GLU B N 1
ATOM 1601 C CA . GLU B 1 69 ? 9.234 -3.705 -11.758 1 97.06 69 GLU B CA 1
ATOM 1602 C C . GLU B 1 69 ? 8.719 -4.141 -10.391 1 97.06 69 GLU B C 1
ATOM 1604 O O . GLU B 1 69 ? 8.883 -3.42 -9.406 1 97.06 69 GLU B O 1
ATOM 1609 N N . LEU B 1 70 ? 8.109 -5.285 -10.375 1 97.94 70 LEU B N 1
ATOM 1610 C CA . LEU B 1 70 ? 7.602 -5.816 -9.109 1 97.94 70 LEU B CA 1
ATOM 1611 C C . LEU B 1 70 ? 8.742 -6.047 -8.125 1 97.94 70 LEU B C 1
ATOM 1613 O O . LEU B 1 70 ? 8.625 -5.695 -6.949 1 97.94 70 LEU B O 1
ATOM 1617 N N . VAL B 1 71 ? 9.812 -6.598 -8.609 1 98.44 71 VAL B N 1
ATOM 1618 C CA . VAL B 1 71 ? 10.969 -6.902 -7.777 1 98.44 71 VAL B CA 1
ATOM 1619 C C . VAL B 1 71 ? 11.617 -5.605 -7.297 1 98.44 71 VAL B C 1
ATOM 1621 O O . VAL B 1 71 ? 11.969 -5.477 -6.121 1 98.44 71 VAL B O 1
ATOM 1624 N N . MET B 1 72 ? 11.758 -4.691 -8.195 1 97.88 72 MET B N 1
ATOM 1625 C CA . MET B 1 72 ? 12.367 -3.41 -7.84 1 97.88 72 MET B CA 1
ATOM 1626 C C . MET B 1 72 ? 11.562 -2.711 -6.75 1 97.88 72 MET B C 1
ATOM 1628 O O . MET B 1 72 ? 12.125 -2.23 -5.766 1 97.88 72 MET B O 1
ATOM 1632 N N . PHE B 1 73 ? 10.242 -2.629 -6.949 1 98.19 73 PHE B N 1
ATOM 1633 C CA . PHE B 1 73 ? 9.367 -2.049 -5.938 1 98.19 73 PHE B CA 1
ATOM 1634 C C . PHE B 1 73 ? 9.531 -2.773 -4.605 1 98.19 73 PHE B C 1
ATOM 1636 O O . PHE B 1 73 ? 9.68 -2.137 -3.561 1 98.19 73 PHE B O 1
ATOM 1643 N N . SER B 1 74 ? 9.453 -4.02 -4.699 1 98.62 74 SER B N 1
ATOM 1644 C CA . SER B 1 74 ? 9.5 -4.852 -3.498 1 98.62 74 SER B CA 1
ATOM 1645 C C . SER B 1 74 ? 10.797 -4.637 -2.725 1 98.62 74 SER B C 1
ATOM 1647 O O . SER B 1 74 ? 10.781 -4.48 -1.501 1 98.62 74 SER B O 1
ATOM 1649 N N . ASN B 1 75 ? 11.906 -4.641 -3.438 1 98.25 75 ASN B N 1
ATOM 1650 C CA . ASN B 1 75 ? 13.203 -4.441 -2.799 1 98.25 75 ASN B CA 1
ATOM 1651 C C . ASN B 1 75 ? 13.289 -3.082 -2.111 1 98.25 75 ASN B C 1
ATOM 1653 O O . ASN B 1 75 ? 13.75 -2.984 -0.976 1 98.25 75 ASN B O 1
ATOM 1657 N N . LEU B 1 76 ? 12.82 -2.131 -2.756 1 97.94 76 LEU B N 1
ATOM 1658 C CA . LEU B 1 76 ? 12.859 -0.784 -2.197 1 97.94 76 LEU B CA 1
ATOM 1659 C C . LEU B 1 76 ? 11.922 -0.667 -0.996 1 97.94 76 LEU B C 1
ATOM 1661 O O . LEU B 1 76 ? 12.297 -0.094 0.031 1 97.94 76 LEU B O 1
ATOM 1665 N N . PHE B 1 77 ? 10.75 -1.236 -1.104 1 98.25 77 PHE B N 1
ATOM 1666 C CA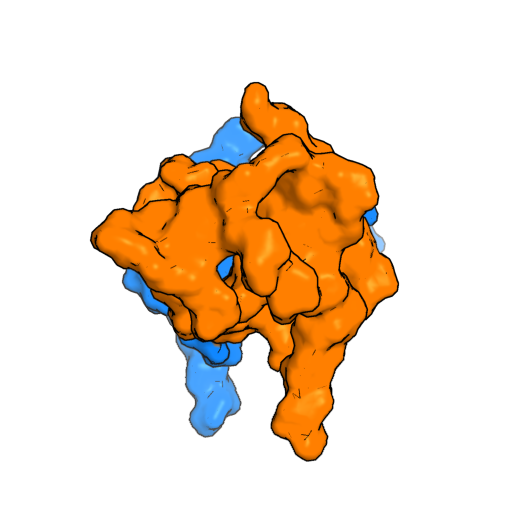 . PHE B 1 77 ? 9.711 -1.121 -0.086 1 98.25 77 PHE B CA 1
ATOM 1667 C C . PHE B 1 77 ? 10.031 -2.01 1.111 1 98.25 77 PHE B C 1
ATOM 1669 O O . PHE B 1 77 ? 9.562 -1.752 2.223 1 98.25 77 PHE B O 1
ATOM 1676 N N . GLY B 1 78 ? 10.742 -3.004 0.867 1 97.81 78 GLY B N 1
ATOM 1677 C CA . GLY B 1 78 ? 10.961 -4.027 1.877 1 97.81 78 GLY B CA 1
ATOM 1678 C C . GLY B 1 78 ? 9.898 -5.109 1.867 1 97.81 78 GLY B C 1
ATOM 1679 O O . GLY B 1 78 ? 9.484 -5.594 2.924 1 97.81 78 GLY B O 1
ATOM 1680 N N . ALA B 1 79 ? 9.406 -5.465 0.698 1 98.31 79 ALA B N 1
ATOM 1681 C CA . ALA B 1 79 ? 8.352 -6.461 0.537 1 98.31 79 ALA B CA 1
ATOM 1682 C C . ALA B 1 79 ? 8.867 -7.691 -0.205 1 98.31 79 ALA B C 1
ATOM 1684 O O . ALA B 1 79 ? 9.992 -7.695 -0.71 1 98.31 79 ALA B O 1
ATOM 1685 N N . LYS B 1 80 ? 8.102 -8.68 -0.167 1 98.12 80 LYS B N 1
ATOM 1686 C CA . LYS B 1 80 ? 8.336 -9.859 -0.998 1 98.12 80 LYS B CA 1
ATOM 1687 C C . LYS B 1 80 ? 7.477 -9.828 -2.258 1 98.12 80 LYS B C 1
ATOM 1689 O O . LYS B 1 80 ? 6.254 -9.672 -2.176 1 98.12 80 LYS B O 1
ATOM 1694 N N . PRO B 1 81 ? 8.141 -9.922 -3.398 1 98.5 81 PRO B N 1
ATOM 1695 C CA . PRO B 1 81 ? 7.367 -9.953 -4.641 1 98.5 81 PRO B CA 1
ATOM 1696 C C . PRO B 1 81 ? 6.656 -11.289 -4.859 1 98.5 81 PRO B C 1
ATOM 1698 O O . PRO B 1 81 ? 7.285 -12.352 -4.762 1 98.5 81 PRO B O 1
ATOM 1701 N N . VAL B 1 82 ? 5.387 -11.219 -5.148 1 98.31 82 VAL B N 1
ATOM 1702 C CA . VAL B 1 82 ? 4.578 -12.422 -5.312 1 98.31 82 VAL B CA 1
ATOM 1703 C C . VAL B 1 82 ? 3.635 -12.25 -6.504 1 98.31 82 VAL B C 1
ATOM 1705 O O . VAL B 1 82 ? 3.031 -11.188 -6.68 1 98.31 82 VAL B O 1
ATOM 1708 N N . ILE B 1 83 ? 3.506 -13.25 -7.301 1 98.25 83 ILE B N 1
ATOM 1709 C CA . ILE B 1 83 ? 2.494 -13.305 -8.352 1 98.25 83 ILE B CA 1
ATOM 1710 C C . ILE B 1 83 ? 1.312 -14.148 -7.879 1 98.25 83 ILE B C 1
ATOM 1712 O O . ILE B 1 83 ? 1.489 -15.289 -7.445 1 98.25 83 ILE B O 1
ATOM 1716 N N . ALA B 1 84 ? 0.204 -13.586 -7.875 1 97.94 84 ALA B N 1
ATOM 1717 C CA . ALA B 1 84 ? -1.029 -14.312 -7.582 1 97.94 84 ALA B CA 1
ATOM 1718 C C . ALA B 1 84 ? -1.794 -14.633 -8.859 1 97.94 84 ALA B C 1
ATOM 1720 O O . ALA B 1 84 ? -2.02 -13.75 -9.695 1 97.94 84 ALA B O 1
ATOM 1721 N N . LEU B 1 85 ? -2.189 -15.836 -9.023 1 97.44 85 LEU B N 1
ATOM 1722 C CA . LEU B 1 85 ? -2.887 -16.266 -10.234 1 97.44 85 LEU B CA 1
ATOM 1723 C C . LEU B 1 85 ? -4.137 -17.062 -9.883 1 97.44 85 LEU B C 1
ATOM 1725 O O . LEU B 1 85 ? -4.07 -18 -9.086 1 97.44 85 LEU B O 1
ATOM 1729 N N . LYS B 1 86 ? -5.184 -16.641 -10.414 1 95.69 86 LYS B N 1
ATOM 1730 C CA . LYS B 1 86 ? -6.434 -17.375 -10.297 1 95.69 86 LYS B CA 1
ATOM 1731 C C . LYS B 1 86 ? -6.891 -17.906 -11.656 1 95.69 86 LYS B C 1
ATOM 1733 O O . LYS B 1 86 ? -7 -17.141 -12.617 1 95.69 86 LYS B O 1
ATOM 1738 N N . ILE B 1 87 ? -7.082 -19.172 -11.734 1 94.94 87 ILE B N 1
ATOM 1739 C CA . ILE B 1 87 ? -7.648 -19.812 -12.914 1 94.94 87 ILE B CA 1
ATOM 1740 C C . ILE B 1 87 ? -9.094 -20.234 -12.641 1 94.94 87 ILE B C 1
ATOM 1742 O O . ILE B 1 87 ? -9.438 -20.578 -11.508 1 94.94 87 ILE B O 1
ATOM 1746 N N . LYS B 1 88 ? -9.844 -20.188 -13.656 1 89.25 88 LYS B N 1
ATOM 1747 C CA . LYS B 1 88 ? -11.25 -20.547 -13.516 1 89.25 88 LYS B CA 1
ATOM 1748 C C . LYS B 1 88 ? -11.398 -21.875 -12.766 1 89.25 88 LYS B C 1
ATOM 1750 O O . LYS B 1 88 ? -10.703 -22.844 -13.062 1 89.25 88 LYS B O 1
ATOM 1755 N N . LYS B 1 89 ? -12.242 -21.891 -11.727 1 89.38 89 LYS B N 1
ATOM 1756 C CA . LYS B 1 89 ? -12.617 -23.062 -10.945 1 89.38 89 LYS B CA 1
ATOM 1757 C C . LYS B 1 89 ? -11.453 -23.531 -10.07 1 89.38 89 LYS B C 1
ATOM 1759 O O . LYS B 1 89 ? -11.461 -24.656 -9.57 1 89.38 89 LYS B O 1
ATOM 1764 N N . GLU B 1 90 ? -10.398 -22.812 -10.039 1 91.81 90 GLU B N 1
ATOM 1765 C CA . GLU B 1 90 ? -9.273 -23.125 -9.156 1 91.81 90 GLU B CA 1
ATOM 1766 C C . GLU B 1 90 ? -9.117 -22.078 -8.062 1 91.81 90 GLU B C 1
ATOM 1768 O O . GLU B 1 90 ? -9.648 -20.969 -8.172 1 91.81 90 GLU B O 1
ATOM 1773 N N . LYS B 1 91 ? -8.414 -22.453 -7.008 1 92.31 91 LYS B N 1
ATOM 1774 C CA . LYS B 1 91 ? -8.078 -21.5 -5.953 1 92.31 91 LYS B CA 1
ATOM 1775 C C . LYS B 1 91 ? -6.926 -20.594 -6.379 1 92.31 91 LYS B C 1
ATOM 1777 O O . LYS B 1 91 ? -6.195 -20.906 -7.32 1 92.31 91 LYS B O 1
ATOM 1782 N N . TRP B 1 92 ? -6.785 -19.531 -5.695 1 95.75 92 TRP B N 1
ATOM 1783 C CA . TRP B 1 92 ? -5.625 -18.656 -5.891 1 95.75 92 TRP B CA 1
ATOM 1784 C C . TRP B 1 92 ? -4.332 -19.422 -5.617 1 95.75 92 TRP B C 1
ATOM 1786 O O . TRP B 1 92 ? -4.242 -20.172 -4.648 1 95.75 92 TRP B O 1
ATOM 1796 N N . ARG B 1 93 ? -3.418 -19.234 -6.488 1 97.44 93 ARG B N 1
ATOM 1797 C CA . ARG B 1 93 ? -2.061 -19.703 -6.246 1 97.44 93 ARG B CA 1
ATOM 1798 C C . ARG B 1 93 ? -1.063 -18.562 -6.246 1 97.44 93 ARG B C 1
ATOM 1800 O O . ARG B 1 93 ? -1.168 -17.641 -7.066 1 97.44 93 ARG B O 1
ATOM 1807 N N . PHE B 1 94 ? -0.125 -18.656 -5.387 1 98.19 94 PHE B N 1
ATOM 1808 C CA . PHE B 1 94 ? 0.85 -17.594 -5.18 1 98.19 94 PHE B CA 1
ATOM 1809 C C . PHE B 1 94 ? 2.26 -18.078 -5.496 1 98.19 94 PHE B C 1
ATOM 1811 O O . PHE B 1 94 ? 2.686 -19.125 -4.996 1 98.19 94 PHE B O 1
ATOM 1818 N N . PHE B 1 95 ? 2.922 -17.312 -6.293 1 98.12 95 PHE B N 1
ATOM 1819 C CA . PHE B 1 95 ? 4.223 -17.734 -6.797 1 98.12 95 PHE B CA 1
ATOM 1820 C C . PHE B 1 95 ? 5.301 -16.719 -6.41 1 98.12 95 PHE B C 1
ATOM 1822 O O . PHE B 1 95 ? 5.184 -15.531 -6.707 1 98.12 95 PHE B O 1
ATOM 1829 N N . GLU B 1 96 ? 6.301 -17.219 -5.738 1 96.94 96 GLU B N 1
ATOM 1830 C CA . GLU B 1 96 ? 7.527 -16.438 -5.637 1 96.94 96 GLU B CA 1
ATOM 1831 C C . GLU B 1 96 ? 8.266 -16.391 -6.973 1 96.94 96 GLU B C 1
ATOM 1833 O O . GLU B 1 96 ? 8.016 -17.219 -7.852 1 96.94 96 GLU B O 1
ATOM 1838 N N . ILE B 1 97 ? 9.156 -15.484 -7.055 1 97.12 97 ILE B N 1
ATOM 1839 C CA . ILE B 1 97 ? 9.773 -15.219 -8.352 1 97.12 97 ILE B CA 1
ATOM 1840 C C . ILE B 1 97 ? 10.609 -16.422 -8.773 1 97.12 97 ILE B C 1
ATOM 1842 O O . ILE B 1 97 ? 10.672 -16.766 -9.961 1 97.12 97 ILE B O 1
ATOM 1846 N N . ASP B 1 98 ? 11.148 -17.094 -7.852 1 93.69 98 ASP B N 1
ATOM 1847 C CA . ASP B 1 98 ? 12.086 -18.172 -8.156 1 93.69 98 ASP B CA 1
ATOM 1848 C C . ASP B 1 98 ? 11.352 -19.406 -8.641 1 93.69 98 ASP B C 1
ATOM 1850 O O . ASP B 1 98 ? 11.969 -20.344 -9.156 1 93.69 98 ASP B O 1
ATOM 1854 N N . VAL B 1 99 ? 10.039 -19.453 -8.531 1 93.81 99 VAL B N 1
ATOM 1855 C CA . VAL B 1 99 ? 9.25 -20.625 -8.938 1 93.81 99 VAL B CA 1
ATOM 1856 C C . VAL B 1 99 ? 8.773 -20.438 -10.375 1 93.81 99 VAL B C 1
ATOM 1858 O O . VAL B 1 99 ? 8.289 -21.391 -11 1 93.81 99 VAL B O 1
ATOM 1861 N N . LEU B 1 100 ? 8.914 -19.266 -10.93 1 96.75 100 LEU B N 1
ATOM 1862 C CA . LEU B 1 100 ? 8.469 -19 -12.289 1 96.75 100 LEU B CA 1
ATOM 1863 C C . LEU B 1 100 ? 9.391 -19.641 -13.312 1 96.75 100 LEU B C 1
ATOM 1865 O O . LEU B 1 100 ? 10.609 -19.719 -13.102 1 96.75 100 LEU B O 1
ATOM 1869 N N . GLN B 1 101 ? 8.789 -20.047 -14.352 1 97.38 101 GLN B N 1
ATOM 1870 C CA . GLN B 1 101 ? 9.586 -20.562 -15.461 1 97.38 101 GLN B CA 1
ATOM 1871 C C . GLN B 1 101 ? 10.086 -19.422 -16.359 1 97.38 101 GLN B C 1
ATOM 1873 O O . GLN B 1 101 ? 9.297 -18.594 -16.812 1 97.38 101 GLN B O 1
ATOM 1878 N N . GLU B 1 102 ? 11.352 -19.422 -16.625 1 97.44 102 GLU B N 1
ATOM 1879 C CA . GLU B 1 102 ? 11.93 -18.391 -17.469 1 97.44 102 GLU B CA 1
ATOM 1880 C C . GLU B 1 102 ? 11.664 -18.656 -18.953 1 97.44 102 GLU B C 1
ATOM 1882 O O . GLU B 1 102 ? 11.688 -19.797 -19.391 1 97.44 102 GLU B O 1
ATOM 1887 N N . THR B 1 103 ? 11.422 -17.562 -19.672 1 97.62 103 THR B N 1
ATOM 1888 C CA . THR B 1 103 ? 11.281 -17.609 -21.125 1 97.62 103 THR B CA 1
ATOM 1889 C C . THR B 1 103 ? 12.203 -16.578 -21.781 1 97.62 103 THR B C 1
ATOM 1891 O O . THR B 1 103 ? 12.914 -15.844 -21.094 1 97.62 103 THR B O 1
ATOM 1894 N N . GLU B 1 104 ? 12.234 -16.547 -23.031 1 97.31 104 GLU B N 1
ATOM 1895 C CA . GLU B 1 104 ? 13.039 -15.57 -23.766 1 97.31 104 GLU B CA 1
ATOM 1896 C C . GLU B 1 104 ? 12.594 -14.148 -23.484 1 97.31 104 GLU B C 1
ATOM 1898 O O . GLU B 1 104 ? 13.422 -13.234 -23.406 1 97.31 104 GLU B O 1
ATOM 1903 N N . LYS B 1 105 ? 11.32 -14.016 -23.203 1 97.5 105 LYS B N 1
ATOM 1904 C CA . LYS B 1 105 ? 10.75 -12.68 -23.109 1 97.5 105 LYS B CA 1
ATOM 1905 C C . LYS B 1 105 ? 10.328 -12.367 -21.672 1 97.5 105 LYS B C 1
ATOM 1907 O O . LYS B 1 105 ? 9.82 -11.281 -21.391 1 97.5 105 LYS B O 1
ATOM 1912 N N . GLY B 1 106 ? 10.578 -13.312 -20.75 1 98.19 106 GLY B N 1
ATOM 1913 C CA . GLY B 1 106 ? 10.156 -13.109 -19.375 1 98.19 106 GLY B CA 1
ATOM 1914 C C . GLY B 1 106 ? 9.953 -14.406 -18.609 1 98.19 106 GLY B C 1
ATOM 1915 O O . GLY B 1 106 ? 10.883 -15.211 -18.484 1 98.19 106 GLY B O 1
ATOM 1916 N N . TYR B 1 107 ? 8.711 -14.594 -18.234 1 98.31 107 TYR B N 1
ATOM 1917 C CA . TYR B 1 107 ? 8.406 -15.758 -17.406 1 98.31 107 TYR B CA 1
ATOM 1918 C C . TYR B 1 107 ? 7.07 -16.375 -17.812 1 98.31 107 TYR B C 1
ATOM 1920 O O . TYR B 1 107 ? 6.301 -15.766 -18.562 1 98.31 107 TYR B O 1
ATOM 1928 N N . LYS B 1 108 ? 6.867 -17.547 -17.312 1 98 108 LYS B N 1
ATOM 1929 C CA . LYS B 1 108 ? 5.57 -18.156 -17.578 1 98 108 LYS B CA 1
ATOM 1930 C C . LYS B 1 108 ? 5.137 -19.062 -16.422 1 98 108 LYS B C 1
ATOM 1932 O O . LYS B 1 108 ? 5.977 -19.562 -15.664 1 98 108 LYS B O 1
ATOM 1937 N N . ILE B 1 109 ? 3.906 -19.188 -16.234 1 97.94 109 ILE B N 1
ATOM 1938 C CA . ILE B 1 109 ? 3.258 -20.203 -15.43 1 97.94 109 ILE B CA 1
ATOM 1939 C C . ILE B 1 109 ? 2.416 -21.109 -16.312 1 97.94 109 ILE B C 1
ATOM 1941 O O . ILE B 1 109 ? 1.464 -20.656 -16.953 1 97.94 109 ILE B O 1
ATOM 1945 N N . SER B 1 110 ? 2.805 -22.328 -16.375 1 96.88 110 SER B N 1
ATOM 1946 C CA . SER B 1 110 ? 2.107 -23.312 -17.188 1 96.88 110 SER B CA 1
ATOM 1947 C C . SER B 1 110 ? 1.357 -24.312 -16.312 1 96.88 110 SER B C 1
ATOM 1949 O O . SER B 1 110 ? 1.364 -24.203 -15.094 1 96.88 110 SER B O 1
ATOM 1951 N N . LYS B 1 111 ? 0.709 -25.25 -16.953 1 94.19 111 LYS B N 1
ATOM 1952 C CA . LYS B 1 111 ? 0.009 -26.312 -16.219 1 94.19 111 LYS B CA 1
ATOM 1953 C C . LYS B 1 111 ? 0.974 -27.109 -15.359 1 94.19 111 LYS B C 1
ATOM 1955 O O . LYS B 1 111 ? 0.604 -27.594 -14.281 1 94.19 111 LYS B O 1
ATOM 1960 N N . ASP B 1 112 ? 2.242 -27.203 -15.812 1 92.94 112 ASP B N 1
ATOM 1961 C CA . ASP B 1 112 ? 3.254 -28.031 -15.156 1 92.94 112 ASP B CA 1
ATOM 1962 C C . ASP B 1 112 ? 3.691 -27.422 -13.828 1 92.94 112 ASP B C 1
ATOM 1964 O O . ASP B 1 112 ? 4.113 -28.125 -12.922 1 92.94 112 ASP B O 1
ATOM 1968 N N . ASN B 1 113 ? 3.596 -26.109 -13.711 1 93.75 113 ASN B N 1
ATOM 1969 C CA . ASN B 1 113 ? 4.125 -25.5 -12.5 1 93.75 113 ASN B CA 1
ATOM 1970 C C . ASN B 1 113 ? 3.049 -24.734 -11.742 1 93.75 113 ASN B C 1
ATOM 1972 O O . ASN B 1 113 ? 3.326 -24.125 -10.703 1 93.75 113 ASN B O 1
ATOM 1976 N N . PHE B 1 114 ? 1.837 -24.781 -12.25 1 96.31 114 PHE B N 1
ATOM 1977 C CA . PHE B 1 114 ? 0.745 -24.078 -11.594 1 96.31 114 PHE B CA 1
ATOM 1978 C C . PHE B 1 114 ? 0.58 -24.547 -10.148 1 96.31 114 PHE B C 1
ATOM 1980 O O . PHE B 1 114 ? 0.448 -23.719 -9.242 1 96.31 114 PHE B O 1
ATOM 1987 N N . TYR B 1 115 ? 0.649 -25.797 -9.906 1 94.62 115 TYR B N 1
ATOM 1988 C CA . TYR B 1 115 ? 0.372 -26.344 -8.586 1 94.62 115 TYR B CA 1
ATOM 1989 C C . TYR B 1 115 ? 1.595 -26.234 -7.68 1 94.62 115 TYR B C 1
ATOM 1991 O O . TYR B 1 115 ? 1.55 -26.641 -6.512 1 94.62 115 TYR B O 1
ATOM 1999 N N . MET B 1 116 ? 2.738 -25.703 -8.211 1 94.75 116 MET B N 1
ATOM 2000 C CA . MET B 1 116 ? 3.867 -25.328 -7.363 1 94.75 116 MET B CA 1
ATOM 2001 C C . MET B 1 116 ? 3.584 -24.047 -6.609 1 94.75 116 MET B C 1
ATOM 2003 O O . MET B 1 116 ? 4.27 -23.719 -5.637 1 94.75 116 MET B O 1
ATOM 2007 N N . GLY B 1 117 ? 2.596 -23.312 -7.125 1 96.56 117 GLY B N 1
ATOM 2008 C CA . GLY B 1 117 ? 2.152 -22.141 -6.391 1 96.56 117 GLY B CA 1
ATOM 2009 C C . GLY B 1 117 ? 1.532 -22.469 -5.047 1 96.56 117 GLY B C 1
ATOM 2010 O O . GLY B 1 117 ? 0.874 -23.5 -4.902 1 96.56 117 GLY B O 1
ATOM 2011 N N . LYS B 1 118 ? 1.703 -21.656 -4.188 1 96.81 118 LYS B N 1
ATOM 2012 C CA . LYS B 1 118 ? 1.217 -21.859 -2.83 1 96.81 118 LYS B CA 1
ATOM 2013 C C . LYS B 1 118 ? -0.203 -21.328 -2.662 1 96.81 118 LYS B C 1
ATOM 2015 O O . LYS B 1 118 ? -0.588 -20.359 -3.32 1 96.81 118 LYS B O 1
ATOM 2020 N N . GLU B 1 119 ? -0.917 -21.953 -1.823 1 96.25 119 GLU B N 1
ATOM 2021 C CA . GLU B 1 119 ? -2.191 -21.375 -1.41 1 96.25 119 GLU B CA 1
ATOM 2022 C C . GLU B 1 119 ? -1.982 -20.188 -0.477 1 96.25 119 GLU B C 1
ATOM 2024 O O . GLU B 1 119 ? -0.876 -19.969 0.021 1 96.25 119 GLU B O 1
ATOM 2029 N N . LEU B 1 120 ? -2.941 -19.438 -0.248 1 95 120 LEU B N 1
ATOM 2030 C CA . LEU B 1 120 ? -2.834 -18.203 0.509 1 95 120 LEU B CA 1
ATOM 2031 C C . LEU B 1 120 ? -2.229 -18.453 1.887 1 95 120 LEU B C 1
ATOM 2033 O O . LEU B 1 120 ? -1.259 -17.797 2.273 1 95 120 LEU B O 1
ATOM 2037 N N . GLY B 1 121 ? -2.84 -19.391 2.594 1 93.62 121 GLY B N 1
ATOM 2038 C CA . GLY B 1 121 ? -2.324 -19.703 3.916 1 93.62 121 GLY B CA 1
ATOM 2039 C C . GLY B 1 121 ? -0.853 -20.078 3.908 1 93.62 121 GLY B C 1
ATOM 2040 O O . GLY B 1 121 ? -0.108 -19.719 4.816 1 93.62 121 GLY B O 1
ATOM 2041 N N . GLU B 1 122 ? -0.388 -20.812 2.902 1 93.44 122 GLU B N 1
ATOM 2042 C CA . GLU B 1 122 ? 0.987 -21.281 2.779 1 93.44 122 GLU B CA 1
ATOM 2043 C C . GLU B 1 122 ? 1.952 -20.125 2.539 1 93.44 122 GLU B C 1
ATOM 2045 O O . GLU B 1 122 ? 3.021 -20.062 3.148 1 93.44 122 GLU B O 1
ATOM 2050 N N . ILE B 1 123 ? 1.562 -19.25 1.675 1 92.44 123 ILE B N 1
ATOM 2051 C CA . ILE B 1 123 ? 2.463 -18.156 1.328 1 92.44 123 ILE B CA 1
ATOM 2052 C C . ILE B 1 123 ? 2.586 -17.203 2.508 1 92.44 123 ILE B C 1
ATOM 2054 O O . ILE B 1 123 ? 3.656 -16.641 2.75 1 92.44 123 ILE B O 1
ATOM 2058 N N . LEU B 1 124 ? 1.53 -17.031 3.254 1 92.81 124 LEU B N 1
ATOM 2059 C CA . LEU B 1 124 ? 1.545 -16.125 4.402 1 92.81 124 LEU B CA 1
ATOM 2060 C C . LEU B 1 124 ? 2.367 -16.719 5.543 1 92.81 124 LEU B C 1
ATOM 2062 O O . LEU B 1 124 ? 3.008 -15.984 6.297 1 92.81 124 LEU B O 1
ATOM 2066 N N . ASN B 1 125 ? 2.354 -18 5.68 1 82.44 125 ASN B N 1
ATOM 2067 C CA . ASN B 1 125 ? 3.057 -18.688 6.75 1 82.44 125 ASN B CA 1
ATOM 2068 C C . ASN B 1 125 ? 4.516 -18.953 6.391 1 82.44 125 ASN B C 1
ATOM 2070 O O . ASN B 1 125 ? 5.336 -19.219 7.27 1 82.44 125 ASN B O 1
ATOM 2074 N N . ARG B 1 126 ? 4.684 -18.953 5.16 1 74.19 126 ARG B N 1
ATOM 2075 C CA . ARG B 1 126 ? 6.02 -19.297 4.68 1 74.19 126 ARG B CA 1
ATOM 2076 C C . ARG B 1 126 ? 7.082 -18.422 5.34 1 74.19 126 ARG B C 1
ATOM 2078 O O . ARG B 1 126 ? 8.141 -18.922 5.738 1 74.19 126 ARG B O 1
ATOM 2085 N N . TYR B 1 127 ? 6.691 -17.25 5.555 1 65.88 127 TYR B N 1
ATOM 2086 C CA . TYR B 1 127 ? 7.723 -16.328 6.02 1 65.88 127 TYR B CA 1
ATOM 2087 C C . TYR B 1 127 ? 7.703 -16.219 7.539 1 65.88 127 TYR B C 1
ATOM 2089 O O . TYR B 1 127 ? 8.68 -15.773 8.148 1 65.88 127 TYR B O 1
ATOM 2097 N N . THR B 1 128 ? 6.621 -16.672 8.078 1 61.06 128 THR B N 1
ATOM 2098 C CA . THR B 1 128 ? 6.551 -16.703 9.531 1 61.06 128 THR B CA 1
ATOM 2099 C C . THR B 1 128 ? 7.426 -17.812 10.102 1 61.06 128 THR B C 1
ATOM 2101 O O . THR B 1 128 ? 8.055 -17.641 11.148 1 61.06 128 THR B O 1
ATOM 2104 N N . GLN B 1 129 ? 7.48 -18.906 9.453 1 53.44 129 GLN B N 1
ATOM 2105 C CA . GLN B 1 129 ? 8.266 -20.062 9.898 1 53.44 129 GLN B CA 1
ATOM 2106 C C . GLN B 1 129 ? 9.75 -19.859 9.602 1 53.44 129 GLN B C 1
ATOM 2108 O O . GLN B 1 129 ? 10.609 -20.391 10.312 1 53.44 129 GLN B O 1
ATOM 2113 N N . GLU B 1 130 ? 10.195 -19.266 8.594 1 46.84 130 GLU B N 1
ATOM 2114 C CA . GLU B 1 130 ? 11.617 -19.094 8.312 1 46.84 130 GLU B CA 1
ATOM 2115 C C . GLU B 1 130 ? 12.305 -18.281 9.406 1 46.84 130 GLU B C 1
ATOM 2117 O O . GLU B 1 130 ? 13.516 -18.391 9.609 1 46.84 130 GLU B O 1
ATOM 2122 N N . ARG B 1 131 ? 11.578 -17.453 10.094 1 44.75 131 ARG B N 1
ATOM 2123 C CA . ARG B 1 131 ? 12.242 -16.719 11.164 1 44.75 131 ARG B CA 1
ATOM 2124 C C . ARG B 1 131 ? 12.336 -17.562 12.438 1 44.75 131 ARG B C 1
ATOM 2126 O O . ARG B 1 131 ? 12.906 -17.125 13.438 1 44.75 131 ARG B O 1
ATOM 2133 N N . LEU B 1 132 ? 11.633 -18.625 12.43 1 36.78 132 LEU B N 1
ATOM 2134 C CA . LEU B 1 132 ? 11.844 -19.453 13.617 1 36.78 132 LEU B CA 1
ATOM 2135 C C . LEU B 1 132 ? 13.078 -20.328 13.453 1 36.78 132 LEU B C 1
ATOM 2137 O O . LEU B 1 132 ? 13.344 -20.844 12.359 1 36.78 132 LEU B O 1
#

Sequence (264 aa):
MKRKGIRFERELIHALWDEGFAAIRSAGSGSSGYPSPDILASNGKITLAIEAKVREKLPLYIPAEKVRELVMFSNLFGAKPVIALKIKKEKWRFFEIDVLQETEKGYKISKDNFYMGKELGEILNRYTQERLMKRKGIRFERELIHALWDEGFAAIRSAGSGSSGYPSPDILASNGKITLAIEAKVREKLPLYIPAEKVRELVMFSNLFGAKPVIALKIKKEKWRFFEIDVLQETEKGYKISKDNFYMGKELGEILNRYTQERL

=== Feature glossary ===
Annotated list of the representations used here:

Nearest PDB structures. The Foldseek neighbor list gives the closest experimentally determined structures in the PDB, ranked by structural alignment. TM-score near 1 means near-identical fold; near 0.3 means only rough topology match. This is how one finds what a novel AlphaFold prediction most resembles in the solved-structure universe.

Foldseek 3Di. Foldseek's 3Di representation compresses backbone geometry into a per-residue letter drawn from a learned twenty-state alphabet. It captures the tertiary interaction pattern around each residue — which residues are packed against it in space, regardless of where they are in sequence.

Radius of gyration, Cα contacts, bounding box. Radius of gyration (Rg) is the root-mean-square distance of Cα atoms from their centroid — a single number for overall size and compactness. A globular domain of N residues has Rg ≈ 2.2·N^0.38 Å; an extended or disordered chain has a much larger Rg. The Cα contact count is the number of residue pairs whose Cα atoms are within 8 Å and are more than four positions apart in sequence — a standard proxy for tertiary packing density. The bounding box is the smallest axis-aligned box enclosing all Cα atoms.

InterPro / GO / CATH / organism. The annotation block draws on four external resources. InterPro: which protein families and domains the sequence belongs to. GO: standardized terms for what the protein does, what process it participates in, and where in the cell it acts. CATH: which structural fold it has in the CATH hierarchy. Organism: the species of origin.

mmCIF coordinates. The mmCIF block holds the 3D Cartesian coordinates of each backbone atom (N, Cα, C, O) in ångströms. mmCIF is the PDB's canonical archive format — a tagged-loop text representation of the atomic model.

pLDDT. pLDDT is the predicted lDDT-Cα score: AlphaFold's confidence that the local environment of each residue (all inter-atomic distances within 15 Å) is correctly placed. It is a per-residue number between 0 and 100, with higher meaning more reliable.

Backbone torsions (φ/ψ). φ (phi) and ψ (psi) are the two rotatable backbone dihedrals per residue: φ is the C(i-1)–N–Cα–C torsion, ψ is the N–Cα–C–N(i+1) torsion, both in degrees on (−180°, 180°]. α-helical residues cluster near (−60°, −45°); β-strand residues near (−120°, +130°). A Ramachandran plot is simply a scatter of (φ, ψ) for every residue.

B-factor. For experimental (PDB) structures, the B-factor (temperature factor) quant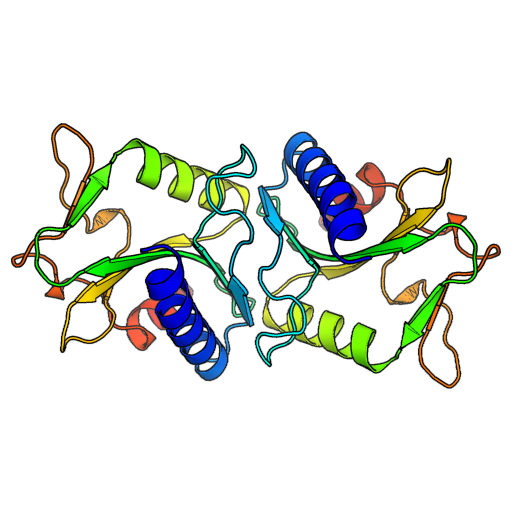ifies the positional spread of each atom in the crystal — a combination of thermal vibration and static disorder — in units of Å². High B-factors mark flexible loops or poorly resolved regions; low B-factors mark the rigid, well-ordered core.

Secondary structure (3-state, P-SEA). SS3 is a coarse helix/strand/coil call (letters a/b/c) made by the P-SEA algorithm from inter-Cα distances and dihedrals. It is less detailed than DSSP but needs only Cα positions.

Predicted aligned error. Predicted aligned error is AlphaFold's pairwise confidence. Unlike pLDDT (per-residue), PAE is per-residue-pair and captures whether two parts of the structure are correctly placed relative to each other. Units are ångströms of expected positional error.

Solvent-accessible surface area. Solvent-accessible surface area (SASA) is the area in Å² traced out by the centre of a 1.4 Å probe sphere (a water molecule) rolled over the protein's van der Waals surface (Shrake–Rupley / Lee–Richards construction). Buried residues have near-zero SASA; fully exposed residues can exceed 200 Å². The total SASA scales roughly with the number of surface residues.

Secondary structure (8-state, DSSP). The SS8 string is DSSP's per-residue secondary-structure call. α-helix (H) means an i→i+4 H-bond ladder; β-strand (E) means the residue participates in a β-sheet; 3₁₀ (G) and π (I) are tighter and wider helices; T/S are turns/bends; '-' is loop.

Rendered structure images. Structure images are PyMOL renders from six orthogonal camera directions. Cartoon representation draws helices as coils and strands as arrows; sticks shows the backbone as bonds; surface shows the solvent-excluded envelope. Rainbow coloring maps sequence position to hue (blue→red, N→C); chain coloring assigns a distinct color per polypeptide.

Sequence. The amino-acid sequence is the protein's primary structure: the linear order of residues from the N-terminus to the C-terminus, written in one-letter code. Everything else here — the 3D coordinates, the secondary structure, the domain annotations — is ultimately a consequence of this string.

Contact-map, Ramachandran, and PAE plots. Three diagnostic plots accompany the record. The Cα contact map visualizes the tertiary structure as a 2D adjacency matrix (8 Å cutoff, sequence-local contacts suppressed). The Ramachandran plot shows the distribution of backbone (φ, ψ) torsions, with points in the α and β basins reflecting secondary structure content. The PAE plot shows AlphaFold's inter-residue confidence as a color matrix.